Protein AF-0000000081954371 (afdb_homodimer)

Structure (mmCIF, N/CA/C/O backbone):
data_AF-0000000081954371-model_v1
#
loop_
_entity.id
_entity.type
_entity.pdbx_description
1 polymer 'C-type lectin domain-containing protein'
#
loop_
_atom_site.group_PDB
_atom_site.id
_atom_site.type_symbol
_atom_site.label_atom_id
_atom_site.label_alt_id
_atom_site.label_comp_id
_atom_site.label_asym_id
_atom_site.label_entity_id
_atom_site.label_seq_id
_atom_site.pdbx_PDB_ins_code
_atom_site.Cartn_x
_atom_site.Cartn_y
_atom_site.Cartn_z
_atom_site.occupancy
_atom_site.B_iso_or_equiv
_atom_site.auth_seq_id
_atom_site.auth_comp_id
_atom_site.auth_asym_id
_atom_site.auth_atom_id
_atom_site.pdbx_PDB_model_num
ATOM 1 N N . CYS A 1 1 ? 25.734 -52.031 -11.414 1 28.84 1 CYS A N 1
ATOM 2 C CA . CYS A 1 1 ? 25.094 -51.344 -10.297 1 28.84 1 CYS A CA 1
ATOM 3 C C . CYS A 1 1 ? 24.562 -49.969 -10.727 1 28.84 1 CYS A C 1
ATOM 5 O O . CYS A 1 1 ? 25.344 -49.094 -11.055 1 28.84 1 CYS A O 1
ATOM 7 N N . GLY A 1 2 ? 23.703 -49.781 -11.641 1 33.34 2 GLY A N 1
ATOM 8 C CA . GLY A 1 2 ? 23.344 -48.688 -12.492 1 33.34 2 GLY A CA 1
ATOM 9 C C . GLY A 1 2 ? 22.812 -47.469 -11.719 1 33.34 2 GLY A C 1
ATOM 10 O O . GLY A 1 2 ? 21.906 -47.625 -10.898 1 33.34 2 GLY A O 1
ATOM 11 N N . ILE A 1 3 ? 23.547 -46.562 -11.172 1 34.16 3 ILE A N 1
ATOM 12 C CA . ILE A 1 3 ? 23.203 -45.438 -10.312 1 34.16 3 ILE A CA 1
ATOM 13 C C . ILE A 1 3 ? 22.016 -44.688 -10.914 1 34.16 3 ILE A C 1
ATOM 15 O O . ILE A 1 3 ? 22.141 -44.125 -12 1 34.16 3 ILE A O 1
ATOM 19 N N . TYR A 1 4 ? 20.781 -45.188 -10.992 1 31.64 4 TYR A N 1
ATOM 20 C CA . TYR A 1 4 ? 19.547 -44.531 -11.43 1 31.64 4 TYR A CA 1
ATOM 21 C C . TYR A 1 4 ? 19.375 -43.156 -10.742 1 31.64 4 TYR A C 1
ATOM 23 O O . TYR A 1 4 ? 19.344 -43.094 -9.508 1 31.64 4 TYR A O 1
ATOM 31 N N . LEU A 1 5 ? 20.094 -42.156 -11.031 1 36.47 5 LEU A N 1
ATOM 32 C CA . LEU A 1 5 ? 19.922 -40.781 -10.586 1 36.47 5 LEU A CA 1
ATOM 33 C C . LEU A 1 5 ? 18.438 -40.406 -10.523 1 36.47 5 LEU A C 1
ATOM 35 O O . LEU A 1 5 ? 17.781 -40.281 -11.555 1 36.47 5 LEU A O 1
ATOM 39 N N . ILE A 1 6 ? 17.516 -41.031 -9.789 1 36.41 6 ILE A N 1
ATOM 40 C CA . ILE A 1 6 ? 16.125 -40.719 -9.531 1 36.41 6 ILE A CA 1
ATOM 41 C C . ILE A 1 6 ? 15.969 -39.188 -9.398 1 36.41 6 ILE A C 1
ATOM 43 O O . ILE A 1 6 ? 16.484 -38.594 -8.461 1 36.41 6 ILE A O 1
ATOM 47 N N . VAL A 1 7 ? 16.125 -38.406 -10.367 1 38.84 7 VAL A N 1
ATOM 48 C CA . VAL A 1 7 ? 15.703 -37 -10.516 1 38.84 7 VAL A CA 1
ATOM 49 C C . VAL A 1 7 ? 14.312 -36.812 -9.906 1 38.84 7 VAL A C 1
ATOM 51 O O . VAL A 1 7 ? 13.352 -37.469 -10.32 1 38.84 7 VAL A O 1
ATOM 54 N N . SER A 1 8 ? 14 -37.031 -8.656 1 38.59 8 SER A N 1
ATOM 55 C CA . SER A 1 8 ? 12.719 -36.875 -7.977 1 38.59 8 SER A CA 1
ATOM 56 C C . SER A 1 8 ? 11.859 -35.812 -8.648 1 38.59 8 SER A C 1
ATOM 58 O O . SER A 1 8 ? 12.25 -34.656 -8.734 1 38.59 8 SER A O 1
ATOM 60 N N . PHE A 1 9 ? 11.242 -35.844 -9.781 1 40.91 9 PHE A N 1
ATOM 61 C CA . PHE A 1 9 ? 10.312 -35.219 -10.711 1 40.91 9 PHE A CA 1
ATOM 62 C C . PHE A 1 9 ? 9.344 -34.281 -9.984 1 40.91 9 PHE A C 1
ATOM 64 O O . PHE A 1 9 ? 8.625 -33.5 -10.609 1 40.91 9 PHE A O 1
ATOM 71 N N . ASP A 1 10 ? 8.773 -34.656 -8.867 1 41.38 10 ASP A N 1
ATOM 72 C CA . ASP A 1 10 ? 7.492 -34.219 -8.305 1 41.38 10 ASP A CA 1
ATOM 73 C C . ASP A 1 10 ? 7.441 -32.719 -8.125 1 41.38 10 ASP A C 1
ATOM 75 O O . ASP A 1 10 ? 6.477 -32.062 -8.539 1 41.38 10 ASP A O 1
ATOM 79 N N . VAL A 1 11 ? 7.965 -32.156 -6.965 1 45.34 11 VAL A N 1
ATOM 80 C CA . VAL A 1 11 ? 7.652 -30.766 -6.656 1 45.34 11 VAL A CA 1
ATOM 81 C C . VAL A 1 11 ? 8.406 -29.828 -7.609 1 45.34 11 VAL A C 1
ATOM 83 O O . VAL A 1 11 ? 9.633 -29.766 -7.57 1 45.34 11 VAL A O 1
ATOM 86 N N . LEU A 1 12 ? 8.172 -29.859 -8.867 1 50.19 12 LEU A N 1
ATOM 87 C CA . LEU A 1 12 ? 8.766 -28.859 -9.742 1 50.19 12 LEU A CA 1
ATOM 88 C C . LEU A 1 12 ? 8.898 -27.516 -9.008 1 50.19 12 LEU A C 1
ATOM 90 O O . LEU A 1 12 ? 8.031 -27.156 -8.219 1 50.19 12 LEU A O 1
ATOM 94 N N . PRO A 1 13 ? 10.164 -27.188 -8.93 1 60.53 13 PRO A N 1
ATOM 95 C CA . PRO A 1 13 ? 10.328 -25.906 -8.234 1 60.53 13 PRO A CA 1
ATOM 96 C C . PRO A 1 13 ? 9.312 -24.859 -8.68 1 60.53 13 PRO A C 1
ATOM 98 O O . PRO A 1 13 ? 8.953 -24.797 -9.859 1 60.53 13 PRO A O 1
ATOM 101 N N . LYS A 1 14 ? 8.367 -24.531 -7.801 1 68.88 14 LYS A N 1
ATOM 102 C CA . LYS A 1 14 ? 7.441 -23.453 -8.117 1 68.88 14 LYS A CA 1
ATOM 103 C C . LYS A 1 14 ? 8.172 -22.25 -8.711 1 68.88 14 LYS A C 1
ATOM 105 O O . LYS A 1 14 ? 9.117 -21.734 -8.109 1 68.88 14 LYS A O 1
ATOM 110 N N . VAL A 1 15 ? 7.93 -22.203 -10.07 1 85.69 15 VAL A N 1
ATOM 111 C CA . VAL A 1 15 ? 8.57 -21.109 -10.812 1 85.69 15 VAL A CA 1
ATOM 112 C C . VAL A 1 15 ? 7.625 -19.906 -10.891 1 85.69 15 VAL A C 1
ATOM 114 O O . VAL A 1 15 ? 6.453 -20.062 -11.25 1 85.69 15 VAL A O 1
ATOM 117 N N . TYR A 1 16 ? 8.094 -18.828 -10.367 1 92.56 16 TYR A N 1
ATOM 118 C CA . TYR A 1 16 ? 7.371 -17.562 -10.461 1 92.56 16 TYR A CA 1
ATOM 119 C C . TYR A 1 16 ? 7.766 -16.797 -11.719 1 92.56 16 TYR A C 1
ATOM 121 O O . TYR A 1 16 ? 8.938 -16.781 -12.102 1 92.56 16 TYR A O 1
ATOM 129 N N . ASN A 1 17 ? 6.742 -16.25 -12.359 1 92.81 17 ASN A N 1
ATOM 130 C CA . ASN A 1 17 ? 6.941 -15.383 -13.516 1 92.81 17 ASN A CA 1
ATOM 131 C C . ASN A 1 17 ? 6.23 -14.039 -13.336 1 92.81 17 ASN A C 1
ATOM 133 O O . ASN A 1 17 ? 5.082 -13.992 -12.898 1 92.81 17 ASN A O 1
ATOM 137 N N . LEU A 1 18 ? 6.996 -13 -13.609 1 91 18 LEU A N 1
ATOM 138 C CA . LEU A 1 18 ? 6.414 -11.664 -13.586 1 91 18 LEU A CA 1
ATOM 139 C C . LEU A 1 18 ? 6.02 -11.211 -14.984 1 91 18 LEU A C 1
ATOM 141 O O . LEU A 1 18 ? 6.805 -11.352 -15.93 1 91 18 LEU A O 1
ATOM 145 N N . THR A 1 19 ? 4.855 -10.734 -15.102 1 92.25 19 THR A N 1
ATOM 146 C CA . THR A 1 19 ? 4.406 -10.258 -16.406 1 92.25 19 THR A CA 1
ATOM 147 C C . THR A 1 19 ? 5.117 -8.961 -16.781 1 92.25 19 THR A C 1
ATOM 149 O O . THR A 1 19 ? 5.715 -8.305 -15.922 1 92.25 19 THR A O 1
ATOM 152 N N . SER A 1 20 ? 5.023 -8.648 -18.109 1 87.25 20 SER A N 1
ATOM 153 C CA . SER A 1 20 ? 5.625 -7.406 -18.578 1 87.25 20 SER A CA 1
ATOM 154 C C . SER A 1 20 ? 4.574 -6.32 -18.781 1 87.25 20 SER A C 1
ATOM 156 O O . SER A 1 20 ? 4.906 -5.176 -19.094 1 87.25 20 SER A O 1
ATOM 158 N N . VAL A 1 21 ? 3.324 -6.742 -18.656 1 82.81 21 VAL A N 1
ATOM 159 C CA . VAL A 1 21 ? 2.225 -5.809 -18.859 1 82.81 21 VAL A CA 1
ATOM 160 C C . VAL A 1 21 ? 1.382 -5.707 -17.594 1 82.81 21 VAL A C 1
ATOM 162 O O . VAL A 1 21 ? 1.106 -6.719 -16.938 1 82.81 21 VAL A O 1
ATOM 165 N N . GLU A 1 22 ? 1.01 -4.512 -17.312 1 78.75 22 GLU A N 1
ATOM 166 C CA . GLU A 1 22 ? 0.113 -4.289 -16.188 1 78.75 22 GLU A CA 1
ATOM 167 C C .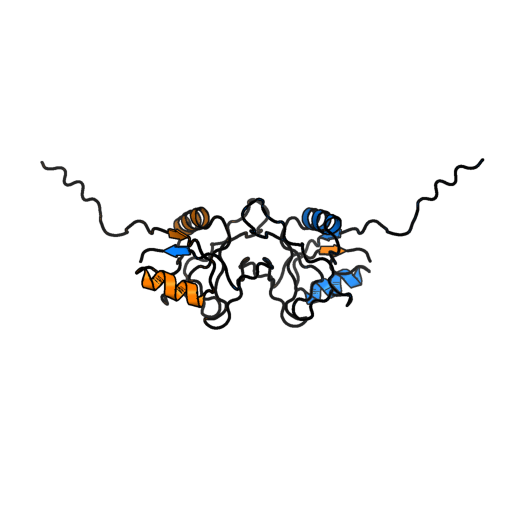 GLU A 1 22 ? -1.321 -4.676 -16.531 1 78.75 22 GLU A C 1
ATOM 169 O O . GLU A 1 22 ? -1.764 -4.484 -17.672 1 78.75 22 GLU A O 1
ATOM 174 N N . MET A 1 23 ? -2.041 -5.211 -15.57 1 81.25 23 MET A N 1
ATOM 175 C CA . MET A 1 23 ? -3.42 -5.637 -15.789 1 81.25 23 MET A CA 1
ATOM 176 C C . MET A 1 23 ? -4.199 -5.641 -14.477 1 81.25 23 MET A C 1
ATOM 178 O O . MET A 1 23 ? -3.619 -5.469 -13.406 1 81.25 23 MET A O 1
ATOM 182 N N . SER A 1 24 ? -5.547 -5.699 -14.633 1 78.44 24 SER A N 1
ATOM 183 C CA . SER A 1 24 ? -6.375 -5.895 -13.453 1 78.44 24 SER A CA 1
ATOM 184 C C . SER A 1 24 ? -6.18 -7.285 -12.859 1 78.44 24 SER A C 1
ATOM 186 O O . SER A 1 24 ? -5.637 -8.172 -13.516 1 78.44 24 SER A O 1
ATOM 188 N N . TRP A 1 25 ? -6.621 -7.434 -11.656 1 85.06 25 TRP A N 1
ATOM 189 C CA . TRP A 1 25 ? -6.5 -8.75 -11.031 1 85.06 25 TRP A CA 1
ATOM 190 C C . TRP A 1 25 ? -7.254 -9.805 -11.836 1 85.06 25 TRP A C 1
ATOM 192 O O . TRP A 1 25 ? -6.766 -10.914 -12.023 1 85.06 25 TRP A O 1
ATOM 202 N N . ASP A 1 26 ? -8.477 -9.469 -12.359 1 84.94 26 ASP A N 1
ATOM 203 C CA . ASP A 1 26 ? -9.266 -10.406 -13.148 1 84.94 26 ASP A CA 1
ATOM 204 C C . ASP A 1 26 ? -8.547 -10.781 -14.445 1 84.94 26 ASP A C 1
ATOM 206 O O . ASP A 1 26 ? -8.508 -11.953 -14.828 1 84.94 26 ASP A O 1
ATOM 210 N N . ASP A 1 27 ? -8 -9.789 -15.055 1 87.88 27 ASP A N 1
ATOM 211 C CA . ASP A 1 27 ? -7.238 -10.055 -16.266 1 87.88 27 ASP A CA 1
ATOM 212 C C . ASP A 1 27 ? -5.984 -10.867 -15.969 1 87.88 27 ASP A C 1
ATOM 214 O O . ASP A 1 27 ? -5.57 -11.695 -16.781 1 87.88 27 ASP A O 1
ATOM 218 N N . ALA A 1 28 ? -5.367 -10.547 -14.859 1 90.81 28 ALA A N 1
ATOM 219 C CA . ALA A 1 28 ? -4.188 -11.289 -14.414 1 90.81 28 ALA A CA 1
ATOM 220 C C . ALA A 1 28 ? -4.5 -12.766 -14.234 1 90.81 28 ALA A C 1
ATOM 222 O O . ALA A 1 28 ? -3.738 -13.625 -14.68 1 90.81 28 ALA A O 1
ATOM 223 N N . LEU A 1 29 ? -5.625 -13.047 -13.57 1 92.94 29 LEU A N 1
ATOM 224 C CA . LEU A 1 29 ? -6.07 -14.422 -13.383 1 92.94 29 LEU A CA 1
ATOM 225 C C . LEU A 1 29 ? -6.219 -15.133 -14.727 1 92.94 29 LEU A C 1
ATOM 227 O O . LEU A 1 29 ? -5.703 -16.234 -14.914 1 92.94 29 LEU A O 1
ATOM 231 N N . THR A 1 30 ? -6.934 -14.523 -15.617 1 94.31 30 THR A N 1
ATOM 232 C CA . THR A 1 30 ? -7.16 -15.086 -16.938 1 94.31 30 THR A CA 1
ATOM 233 C C . THR A 1 30 ? -5.836 -15.305 -17.672 1 94.31 30 THR A C 1
ATOM 235 O O . THR A 1 30 ? -5.617 -16.359 -18.266 1 94.31 30 THR A O 1
ATOM 238 N N . TYR A 1 31 ? -4.953 -14.344 -17.625 1 95.12 31 TYR A N 1
ATOM 239 C CA . TYR A 1 31 ? -3.662 -14.422 -18.312 1 95.12 31 TYR A CA 1
ATOM 240 C C . TYR A 1 31 ? -2.852 -15.609 -17.797 1 95.12 31 TYR A C 1
ATOM 242 O O . TYR A 1 31 ? -2.379 -16.422 -18.594 1 95.12 31 TYR A O 1
ATOM 250 N N . CYS A 1 32 ? -2.619 -15.617 -16.438 1 95.94 32 CYS A N 1
ATOM 251 C CA . CYS A 1 32 ? -1.827 -16.719 -15.891 1 95.94 32 CYS A CA 1
ATOM 252 C C . CYS A 1 32 ? -2.424 -18.062 -16.281 1 95.94 32 CYS A C 1
ATOM 254 O O . CYS A 1 32 ? -1.698 -18.984 -16.656 1 95.94 32 CYS A O 1
ATOM 256 N N . ARG A 1 33 ? -3.662 -18.234 -16.25 1 95.31 33 ARG A N 1
ATOM 257 C CA . ARG A 1 33 ? -4.305 -19.516 -16.531 1 95.31 33 ARG A CA 1
ATOM 258 C C . ARG A 1 33 ? -4.219 -19.875 -18.016 1 95.31 33 ARG A C 1
ATOM 260 O O . ARG A 1 33 ? -4.109 -21.047 -18.375 1 95.31 33 ARG A O 1
ATOM 267 N N . THR A 1 34 ? -4.305 -18.906 -18.906 1 95.25 34 THR A N 1
ATOM 268 C CA . THR A 1 34 ? -4.098 -19.156 -20.328 1 95.25 34 THR A CA 1
ATOM 269 C C . THR A 1 34 ? -2.703 -19.719 -20.594 1 95.25 34 THR A C 1
ATOM 271 O O . THR A 1 34 ? -2.488 -20.438 -21.562 1 95.25 34 THR A O 1
ATOM 274 N N . GLN A 1 35 ? -1.746 -19.406 -19.75 1 92.94 35 GLN A N 1
ATOM 275 C CA . GLN A 1 35 ? -0.383 -19.922 -19.828 1 92.94 35 GLN A CA 1
ATOM 276 C C . GLN A 1 35 ? -0.235 -21.219 -19.047 1 92.94 35 GLN A C 1
ATOM 278 O O . GLN A 1 35 ? 0.882 -21.672 -18.781 1 92.94 35 GLN A O 1
ATOM 283 N N . HIS A 1 36 ? -1.396 -21.797 -18.547 1 92.62 36 HIS A N 1
ATOM 284 C CA . HIS A 1 36 ? -1.426 -23.031 -17.766 1 92.62 36 HIS A CA 1
ATOM 285 C C . HIS A 1 36 ? -0.718 -22.844 -16.422 1 92.62 36 HIS A C 1
ATOM 287 O O . HIS A 1 36 ? -0.027 -23.75 -15.953 1 92.62 36 HIS A O 1
ATOM 293 N N . LYS A 1 37 ? -0.762 -21.719 -15.953 1 94.38 37 LYS A N 1
ATOM 294 C CA . LYS A 1 37 ? -0.302 -21.344 -14.625 1 94.38 37 LYS A CA 1
ATOM 295 C C . LYS A 1 37 ? -1.441 -20.75 -13.797 1 94.38 37 LYS A C 1
ATOM 297 O O . LYS A 1 37 ? -2.611 -20.875 -14.164 1 94.38 37 LYS A O 1
ATOM 302 N N . ASP A 1 38 ? -1.187 -20.297 -12.516 1 95.31 38 ASP A N 1
ATOM 303 C CA . ASP A 1 38 ? -2.109 -19.531 -11.688 1 95.31 38 ASP A CA 1
ATOM 304 C C . ASP A 1 38 ? -1.422 -18.297 -11.102 1 95.31 38 ASP A C 1
ATOM 306 O O . ASP A 1 38 ? -0.197 -18.172 -11.164 1 95.31 38 ASP A O 1
ATOM 310 N N . LEU A 1 39 ? -2.271 -17.406 -10.648 1 94.31 39 LEU A N 1
ATOM 311 C CA . LEU A 1 39 ? -1.668 -16.375 -9.82 1 94.31 39 LEU A CA 1
ATOM 312 C C . LEU A 1 39 ? -0.858 -16.984 -8.688 1 94.31 39 LEU A C 1
ATOM 314 O O . LEU A 1 39 ? -1.209 -18.047 -8.172 1 94.31 39 LEU A O 1
ATOM 318 N N . 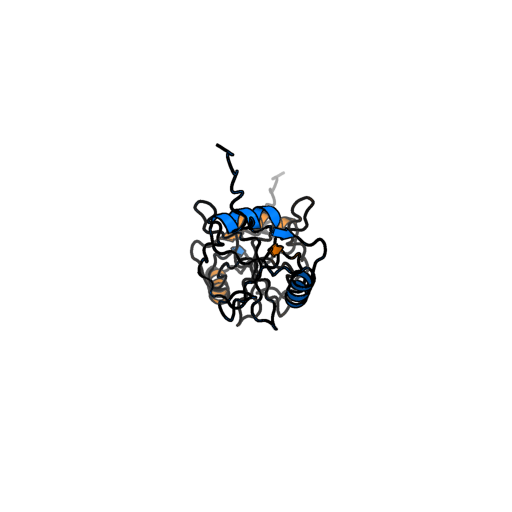ALA A 1 40 ? 0.163 -16.281 -8.305 1 91.75 40 ALA A N 1
ATOM 319 C CA . ALA A 1 40 ? 1.081 -16.797 -7.297 1 91.75 40 ALA A CA 1
ATOM 320 C C . ALA A 1 40 ? 0.357 -17.062 -5.977 1 91.75 40 ALA A C 1
ATOM 322 O O . ALA A 1 40 ? -0.357 -16.188 -5.473 1 91.75 40 ALA A O 1
ATOM 323 N N . LEU A 1 41 ? 0.449 -18.266 -5.504 1 91.31 41 LEU A N 1
ATOM 324 C CA . LEU A 1 41 ? 0.051 -18.688 -4.164 1 91.31 41 LEU A CA 1
ATOM 325 C C . LEU A 1 41 ? 1.268 -18.844 -3.258 1 91.31 41 LEU A C 1
ATOM 327 O O . LEU A 1 41 ? 2.182 -19.609 -3.562 1 91.31 41 LEU A O 1
ATOM 331 N N . ILE A 1 42 ? 1.362 -18.094 -2.213 1 86.62 42 ILE A N 1
ATOM 332 C CA . ILE A 1 42 ? 2.533 -18.062 -1.343 1 86.62 42 ILE A CA 1
ATOM 333 C C . ILE A 1 42 ? 2.219 -18.797 -0.042 1 86.62 42 ILE A C 1
ATOM 335 O O . ILE A 1 42 ? 1.513 -18.281 0.821 1 86.62 42 ILE A O 1
ATOM 339 N N . GLU A 1 43 ? 2.795 -20.016 0.096 1 87.19 43 GLU A N 1
ATOM 340 C CA . GLU A 1 43 ? 2.352 -20.891 1.175 1 87.19 43 GLU A CA 1
ATOM 341 C C . GLU A 1 43 ? 3.48 -21.156 2.166 1 87.19 43 GLU A C 1
ATOM 343 O O . GLU A 1 43 ? 3.354 -22.016 3.041 1 87.19 43 GLU A O 1
ATOM 348 N N . SER A 1 44 ? 4.57 -20.516 1.971 1 82.88 44 SER A N 1
ATOM 349 C CA . SER A 1 44 ? 5.688 -20.672 2.893 1 82.88 44 SER A CA 1
ATOM 350 C C . SER A 1 44 ? 6.605 -19.453 2.865 1 82.88 44 SER A C 1
ATOM 352 O O . SER A 1 44 ? 6.504 -18.625 1.966 1 82.88 44 SER A O 1
ATOM 354 N N . ALA A 1 45 ? 7.531 -19.422 3.887 1 81.94 45 ALA A N 1
ATOM 355 C CA . ALA A 1 45 ? 8.516 -18.344 3.939 1 81.94 45 ALA A CA 1
ATOM 356 C C . ALA A 1 45 ? 9.469 -18.406 2.748 1 81.94 45 ALA A C 1
ATOM 358 O O . ALA A 1 45 ? 9.875 -17.375 2.213 1 81.94 45 ALA A O 1
ATOM 359 N N . GLU A 1 46 ? 9.789 -19.594 2.422 1 83.06 46 GLU A N 1
ATOM 360 C CA . GLU A 1 46 ? 10.664 -19.781 1.271 1 83.06 46 GLU A CA 1
ATOM 361 C C . GLU A 1 46 ? 10.008 -19.266 -0.01 1 83.06 46 GLU A C 1
ATOM 363 O O . GLU A 1 46 ? 10.656 -18.594 -0.814 1 83.06 46 GLU A O 1
ATOM 368 N N . GLU A 1 47 ? 8.773 -19.609 -0.167 1 85.5 47 GLU A N 1
ATOM 369 C CA . GLU A 1 47 ? 8.039 -19.141 -1.331 1 85.5 47 GLU A CA 1
ATOM 370 C C . GLU A 1 47 ? 7.895 -17.609 -1.306 1 85.5 47 GLU A C 1
ATOM 372 O O . GLU A 1 47 ? 7.98 -16.953 -2.348 1 85.5 47 GLU A O 1
ATOM 377 N N . ASN A 1 48 ? 7.652 -17.094 -0.19 1 83.19 48 ASN A N 1
ATOM 378 C CA . ASN A 1 48 ? 7.547 -15.641 -0.035 1 83.19 48 ASN A CA 1
ATOM 379 C C . ASN A 1 48 ? 8.82 -14.938 -0.5 1 83.19 48 ASN A C 1
ATOM 381 O O . ASN A 1 48 ? 8.75 -13.93 -1.211 1 83.19 48 ASN A O 1
ATOM 385 N N . ALA A 1 49 ? 9.93 -15.461 -0.015 1 79.06 49 ALA A N 1
ATOM 386 C CA . ALA A 1 49 ? 11.211 -14.875 -0.403 1 79.06 49 ALA A CA 1
ATOM 387 C C . ALA A 1 49 ? 11.422 -14.969 -1.911 1 79.06 49 ALA A C 1
ATOM 389 O O . ALA A 1 49 ? 11.805 -13.984 -2.555 1 79.06 49 ALA A O 1
ATOM 390 N N . ALA A 1 50 ? 11.172 -16.094 -2.471 1 83.31 50 ALA A N 1
ATOM 391 C CA . ALA A 1 50 ? 11.352 -16.297 -3.904 1 83.31 50 ALA A CA 1
ATOM 392 C C . ALA A 1 50 ? 10.422 -15.398 -4.711 1 83.31 50 ALA A C 1
ATOM 394 O O . ALA A 1 50 ? 10.852 -14.773 -5.684 1 83.31 50 ALA A O 1
ATOM 395 N N . ALA A 1 51 ? 9.188 -15.391 -4.34 1 86 51 ALA A N 1
ATOM 396 C CA . ALA A 1 51 ? 8.195 -14.57 -5.027 1 86 51 ALA A CA 1
ATOM 397 C C . ALA A 1 51 ? 8.5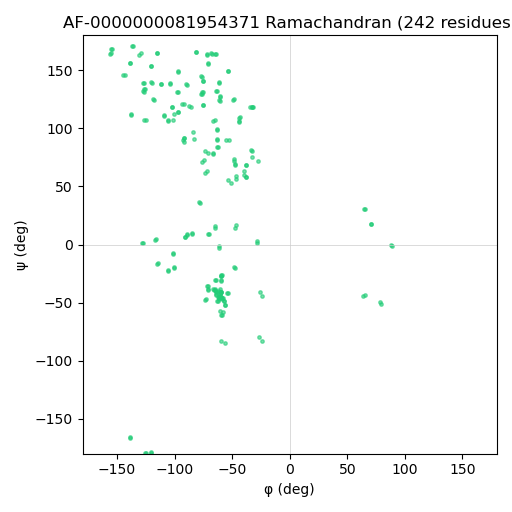62 -13.094 -4.957 1 86 51 ALA A C 1
ATOM 399 O O . ALA A 1 51 ? 8.43 -12.367 -5.945 1 86 51 ALA A O 1
ATOM 400 N N . SER A 1 52 ? 8.93 -12.695 -3.814 1 79.06 52 SER A N 1
ATOM 401 C CA . SER A 1 52 ? 9.305 -11.297 -3.625 1 79.06 52 SER A CA 1
ATOM 402 C C . SER A 1 52 ? 10.484 -10.914 -4.508 1 79.06 52 SER A C 1
ATOM 404 O O . SER A 1 52 ? 10.539 -9.797 -5.031 1 79.06 52 SER A O 1
ATOM 406 N N . ASP A 1 53 ? 11.422 -11.773 -4.57 1 77.75 53 ASP A N 1
ATOM 407 C CA . ASP A 1 53 ? 12.594 -11.523 -5.398 1 77.75 53 ASP A CA 1
ATOM 408 C C . ASP A 1 53 ? 12.203 -11.336 -6.863 1 77.75 53 ASP A C 1
ATOM 410 O O . ASP A 1 53 ? 12.766 -10.484 -7.559 1 77.75 53 ASP A O 1
ATOM 414 N N . VAL A 1 54 ? 11.312 -12.117 -7.316 1 81.62 54 VAL A N 1
ATOM 415 C CA . VAL A 1 54 ? 10.875 -12.047 -8.711 1 81.62 54 VAL A CA 1
ATOM 416 C C . VAL A 1 54 ? 10.016 -10.805 -8.914 1 81.62 54 VAL A C 1
ATOM 418 O O . VAL A 1 54 ? 10.141 -10.109 -9.93 1 81.62 54 VAL A O 1
ATOM 421 N N . ALA A 1 55 ? 9.07 -10.57 -8.047 1 80.31 55 ALA A N 1
ATOM 422 C CA . ALA A 1 55 ? 8.148 -9.445 -8.172 1 80.31 55 ALA A CA 1
ATOM 423 C C . ALA A 1 55 ? 8.898 -8.117 -8.148 1 80.31 55 ALA A C 1
ATOM 425 O O . ALA A 1 55 ? 8.594 -7.215 -8.93 1 80.31 55 ALA A O 1
ATOM 426 N N . GLY A 1 56 ? 9.922 -8.125 -7.273 1 66.88 56 GLY A N 1
ATOM 427 C CA . GLY A 1 56 ? 10.688 -6.895 -7.137 1 66.88 56 GLY A CA 1
ATOM 428 C C . GLY A 1 56 ? 9.867 -5.738 -6.59 1 66.88 56 GLY A C 1
ATOM 429 O O . GLY A 1 56 ? 10.375 -4.914 -5.828 1 66.88 56 GLY A O 1
ATOM 430 N N . ASN A 1 57 ? 8.703 -5.648 -7.152 1 65.19 57 ASN A N 1
ATOM 431 C CA . ASN A 1 57 ? 7.758 -4.621 -6.73 1 65.19 57 ASN A CA 1
ATOM 432 C C . ASN A 1 57 ? 6.336 -5.168 -6.645 1 65.19 57 ASN A C 1
ATOM 434 O O . ASN A 1 57 ? 6.129 -6.383 -6.703 1 65.19 57 ASN A O 1
ATOM 438 N N . TYR A 1 58 ? 5.398 -4.242 -6.559 1 68.56 58 TYR A N 1
ATOM 439 C CA . TYR A 1 58 ? 4.012 -4.652 -6.398 1 68.56 58 TYR A CA 1
ATOM 440 C C . TYR A 1 58 ? 3.553 -5.504 -7.578 1 68.56 58 TYR A C 1
ATOM 442 O O . TYR A 1 58 ? 3.76 -5.133 -8.734 1 68.56 58 TYR A O 1
ATOM 450 N N . ALA A 1 59 ? 3.055 -6.59 -7.207 1 78.31 59 ALA A N 1
ATOM 451 C CA . ALA A 1 59 ? 2.473 -7.48 -8.203 1 78.31 59 ALA A CA 1
ATOM 452 C C . ALA A 1 59 ? 1.234 -8.188 -7.664 1 78.31 59 ALA A C 1
ATOM 454 O O . ALA A 1 59 ? 1.146 -8.461 -6.465 1 78.31 59 ALA A O 1
ATOM 455 N N . TRP A 1 60 ? 0.399 -8.352 -8.602 1 83.12 60 TRP A N 1
ATOM 456 C CA . TRP A 1 60 ? -0.751 -9.164 -8.219 1 83.12 60 TRP 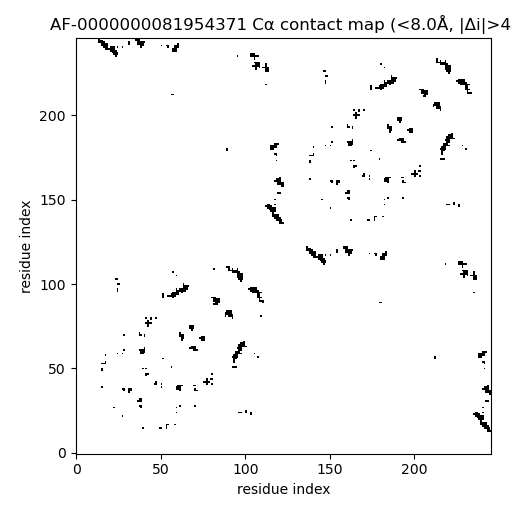A CA 1
ATOM 457 C C . TRP A 1 60 ? -0.316 -10.562 -7.816 1 83.12 60 TRP A C 1
ATOM 459 O O . TRP A 1 60 ? 0.538 -11.172 -8.469 1 83.12 60 TRP A O 1
ATOM 469 N N . ILE A 1 61 ? -0.987 -11.078 -6.711 1 87.88 61 ILE A N 1
ATOM 470 C CA . ILE A 1 61 ? -0.928 -12.5 -6.371 1 87.88 61 ILE A CA 1
ATOM 471 C C . ILE A 1 61 ? -2.342 -13.062 -6.262 1 87.88 61 ILE A C 1
ATOM 473 O O . ILE A 1 61 ? -3.322 -12.344 -6.461 1 87.88 61 ILE A O 1
ATOM 477 N N . GLY A 1 62 ? -2.43 -14.312 -5.949 1 89.19 62 GLY A N 1
ATOM 478 C CA . GLY A 1 62 ? -3.699 -15.016 -6.066 1 89.19 62 GLY A CA 1
ATOM 479 C C . GLY A 1 62 ? -4.582 -14.859 -4.844 1 89.19 62 GLY A C 1
ATOM 480 O O . GLY A 1 62 ? -5.633 -15.492 -4.742 1 89.19 62 GLY A O 1
ATOM 481 N N . LEU A 1 63 ? -4.195 -14.008 -3.982 1 84.81 63 LEU A N 1
ATOM 482 C CA . LEU A 1 63 ? -4.949 -13.859 -2.742 1 84.81 63 LEU A CA 1
ATOM 483 C C . LEU A 1 63 ? -6.238 -13.086 -2.98 1 84.81 63 LEU A C 1
ATOM 485 O O . LEU A 1 63 ? -6.234 -12.055 -3.66 1 84.81 63 LEU A O 1
ATOM 489 N N . ILE A 1 64 ? -7.312 -13.719 -2.48 1 80.88 64 ILE A N 1
ATOM 490 C CA . ILE A 1 64 ? -8.594 -13.023 -2.396 1 80.88 64 ILE A CA 1
ATOM 491 C C . ILE A 1 64 ? -8.922 -12.719 -0.936 1 80.88 64 ILE A C 1
ATOM 493 O O . ILE A 1 64 ? -9.266 -13.625 -0.169 1 80.88 64 ILE A O 1
ATOM 497 N N . ARG A 1 65 ? -8.898 -11.508 -0.579 1 76.75 65 ARG A N 1
ATOM 498 C CA . ARG A 1 65 ? -8.953 -11.086 0.818 1 76.75 65 ARG A CA 1
ATOM 499 C C . ARG A 1 65 ? -10.336 -11.32 1.406 1 76.75 65 ARG A C 1
ATOM 501 O O . ARG A 1 65 ? -10.461 -11.758 2.553 1 76.75 65 ARG A O 1
ATOM 508 N N . SER A 1 66 ? -11.312 -11.078 0.604 1 74.06 66 SER A N 1
ATOM 509 C CA . SER A 1 66 ? -12.672 -11.172 1.126 1 74.06 66 SER A CA 1
ATOM 510 C C . SER A 1 66 ? -13.016 -12.602 1.536 1 74.06 66 SER A C 1
ATOM 512 O O . SER A 1 66 ? -13.789 -12.82 2.467 1 74.06 66 SER A O 1
ATOM 514 N N . THR A 1 67 ? -12.438 -13.555 0.873 1 80.44 67 THR A N 1
ATOM 515 C CA . THR A 1 67 ? -12.734 -14.953 1.164 1 80.44 67 THR A CA 1
ATOM 516 C C . THR A 1 67 ? -11.641 -15.562 2.033 1 80.44 67 THR A C 1
ATOM 518 O O . THR A 1 67 ? -11.844 -16.609 2.65 1 80.44 67 THR A O 1
ATOM 521 N N . GLY A 1 68 ? -10.5 -14.945 2.039 1 82.06 68 GLY A N 1
ATOM 522 C CA . GLY A 1 68 ? -9.344 -15.508 2.727 1 82.06 68 GLY A CA 1
ATOM 523 C C . GLY A 1 68 ? -8.773 -16.734 2.035 1 82.06 68 GLY A C 1
ATOM 524 O O . GLY A 1 68 ? -8.125 -17.562 2.67 1 82.06 68 GLY A O 1
ATOM 525 N N . LYS A 1 69 ? -9.164 -16.859 0.754 1 89 69 LYS A N 1
ATOM 526 C CA . LYS A 1 69 ? -8.703 -18.016 -0.019 1 89 69 LYS A CA 1
ATOM 527 C C . LYS A 1 69 ? -7.801 -17.578 -1.17 1 89 69 LYS A C 1
ATOM 529 O O . LYS A 1 69 ? -7.762 -16.406 -1.522 1 89 69 LYS A O 1
ATOM 534 N N . TRP A 1 70 ? -7.121 -18.609 -1.671 1 91.19 70 TRP A N 1
ATOM 535 C CA . TRP A 1 70 ? -6.352 -18.391 -2.891 1 91.19 70 TRP A CA 1
ATOM 536 C C . TRP A 1 70 ? -7.25 -18.469 -4.121 1 91.19 70 TRP A C 1
ATOM 538 O O . TRP A 1 70 ? -8.375 -18.969 -4.047 1 91.19 70 TRP A O 1
ATOM 548 N N . SER A 1 71 ? -6.66 -17.969 -5.223 1 91.12 71 SER A N 1
ATOM 549 C CA . SER A 1 71 ? -7.391 -17.953 -6.484 1 91.12 71 SER A CA 1
ATOM 550 C C . SER A 1 71 ? -7.805 -19.359 -6.902 1 91.12 71 SER A C 1
ATOM 552 O O . SER A 1 71 ? -8.75 -19.531 -7.672 1 91.12 71 SER A O 1
ATOM 554 N N . ASP A 1 72 ? -7.035 -20.375 -6.438 1 92.12 72 ASP A N 1
ATOM 555 C CA . ASP A 1 72 ? -7.402 -21.75 -6.762 1 92.12 72 ASP A CA 1
ATOM 556 C C . ASP A 1 72 ? -8.312 -22.344 -5.688 1 92.12 72 ASP A C 1
ATOM 558 O O . ASP A 1 72 ? -8.516 -23.562 -5.645 1 92.12 72 ASP A O 1
ATOM 562 N N . ASN A 1 73 ? -8.734 -21.641 -4.785 1 92.5 73 ASN A N 1
ATOM 563 C CA . ASN A 1 73 ? -9.742 -21.984 -3.789 1 92.5 73 ASN A CA 1
ATOM 564 C C . ASN A 1 73 ? -9.125 -22.656 -2.566 1 92.5 73 ASN A C 1
ATOM 566 O O . ASN A 1 73 ? -9.82 -22.953 -1.597 1 92.5 73 ASN A O 1
ATOM 570 N N . ARG A 1 74 ? -7.867 -22.844 -2.557 1 92.38 74 ARG A N 1
ATOM 571 C CA . ARG A 1 74 ? -7.227 -23.391 -1.364 1 92.38 74 ARG A CA 1
ATOM 572 C C . ARG A 1 74 ? -7.215 -22.375 -0.231 1 92.38 74 ARG A C 1
ATOM 574 O O . ARG A 1 74 ? -7.266 -21.172 -0.475 1 92.38 74 ARG A O 1
ATOM 581 N N . ALA A 1 75 ? -7.137 -22.922 0.945 1 91 75 ALA A N 1
ATOM 582 C CA . ALA A 1 75 ? -7.055 -22.078 2.131 1 91 75 ALA A CA 1
ATOM 583 C C . ALA A 1 75 ? -5.66 -21.469 2.279 1 91 75 ALA A C 1
ATOM 585 O O . ALA A 1 75 ? -4.66 -22.125 1.968 1 91 75 ALA A O 1
ATOM 586 N N . VAL A 1 76 ? -5.668 -20.25 2.691 1 86.56 76 VAL A N 1
ATOM 587 C CA . VAL A 1 76 ? -4.402 -19.594 3.008 1 86.56 76 VAL A CA 1
ATOM 588 C C . VAL A 1 76 ? -3.877 -20.109 4.344 1 86.56 76 VAL A C 1
ATOM 590 O O . VAL A 1 76 ? -4.562 -20.031 5.367 1 86.56 76 VAL A O 1
ATOM 593 N N . THR A 1 77 ? -2.75 -20.672 4.34 1 83.69 77 THR A N 1
ATOM 594 C CA . THR A 1 77 ? -2.199 -21.266 5.551 1 83.69 77 THR A CA 1
ATOM 595 C C . THR A 1 77 ? -0.948 -20.531 6.004 1 83.69 77 THR A C 1
ATOM 597 O O . THR A 1 77 ? -0.429 -20.766 7.094 1 83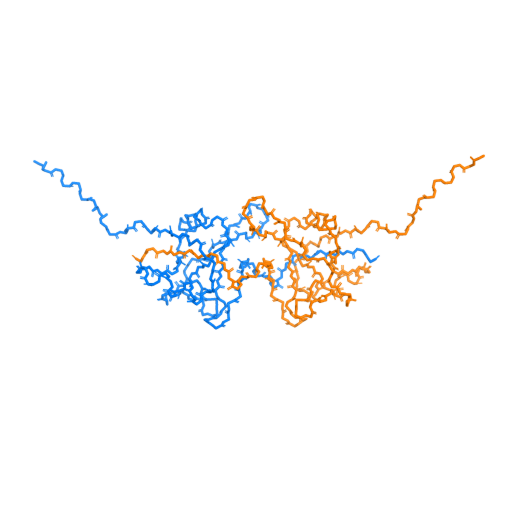.69 77 THR A O 1
ATOM 600 N N . PHE A 1 78 ? -0.438 -19.797 5.184 1 81.31 78 PHE A N 1
ATOM 601 C CA . PHE A 1 78 ? 0.72 -18.969 5.469 1 81.31 78 PHE A CA 1
ATOM 602 C C . PHE A 1 78 ? 0.378 -17.484 5.289 1 81.31 78 PHE A C 1
ATOM 604 O O . PHE A 1 78 ? -0.123 -17.094 4.234 1 81.31 78 PHE A O 1
ATOM 611 N N . THR A 1 79 ? 0.579 -16.594 6.25 1 69.81 79 THR A N 1
ATOM 612 C CA . THR A 1 79 ? 0.15 -15.203 6.16 1 69.81 79 THR A CA 1
ATOM 613 C C . THR A 1 79 ? 1.307 -14.266 6.473 1 69.81 79 THR A C 1
ATOM 615 O O . THR A 1 79 ? 1.126 -13.047 6.52 1 69.81 79 THR A O 1
ATOM 618 N N . ALA A 1 80 ? 2.42 -14.969 6.727 1 61.81 80 ALA A N 1
ATOM 619 C CA . ALA A 1 80 ? 3.553 -14.125 7.082 1 61.81 80 ALA A CA 1
ATOM 620 C C . ALA A 1 80 ? 4.164 -13.477 5.84 1 61.81 80 ALA A C 1
ATOM 622 O O . ALA A 1 80 ? 5.352 -13.664 5.562 1 61.81 80 ALA A O 1
ATOM 623 N N . TRP A 1 81 ? 3.301 -13.133 4.883 1 58.16 81 TRP A N 1
ATOM 624 C CA . TRP A 1 81 ? 3.818 -12.469 3.691 1 58.16 81 TRP A CA 1
ATOM 625 C C . TRP A 1 81 ? 4.484 -11.141 4.055 1 58.16 81 TRP A C 1
ATOM 627 O O . TRP A 1 81 ? 5.129 -10.516 3.211 1 58.16 81 TRP A O 1
ATOM 637 N N . TYR A 1 82 ? 4.387 -10.836 5.406 1 46.84 82 TYR A N 1
ATOM 638 C CA . TYR A 1 82 ? 4.859 -9.555 5.922 1 46.84 82 TYR A CA 1
ATOM 639 C C . TYR A 1 82 ? 6.359 -9.602 6.199 1 46.84 82 TYR A C 1
ATOM 641 O O . TYR A 1 82 ? 6.895 -10.648 6.578 1 46.84 82 TYR A O 1
ATOM 649 N N . HIS A 1 83 ? 7.09 -9.102 5.215 1 41.88 83 HIS A N 1
ATOM 650 C CA . HIS A 1 83 ? 8.453 -8.977 5.711 1 41.88 83 HIS A CA 1
ATOM 651 C C . HIS A 1 83 ? 8.539 -7.934 6.82 1 41.88 83 HIS A C 1
ATOM 653 O O . HIS A 1 83 ? 8 -6.832 6.691 1 41.88 83 HIS A O 1
ATOM 659 N N . GLU A 1 84 ? 8.688 -8.586 8.023 1 39.69 84 GLU A N 1
ATOM 660 C CA . GLU A 1 84 ? 8.984 -7.727 9.164 1 39.69 84 GLU A CA 1
ATOM 661 C C . GLU A 1 84 ? 10.219 -6.871 8.906 1 39.69 84 GLU A C 1
ATOM 663 O O . GLU A 1 84 ? 11.234 -7.371 8.422 1 39.69 84 GLU A O 1
ATOM 668 N N . LEU A 1 85 ? 10.039 -5.742 8.375 1 33.34 85 LEU A N 1
ATOM 669 C CA . LEU A 1 85 ? 11.281 -4.988 8.484 1 33.34 85 LEU A CA 1
ATOM 670 C C . LEU A 1 85 ? 11.812 -5.027 9.922 1 33.34 85 LEU A C 1
ATOM 672 O O . LEU A 1 85 ? 11.031 -5.141 10.867 1 33.34 85 LEU A O 1
ATOM 676 N N . SER A 1 86 ? 12.852 -5.414 9.961 1 33.84 86 SER A N 1
ATOM 677 C CA . SER A 1 86 ? 13.578 -5.406 11.227 1 33.84 86 SER A CA 1
ATOM 678 C C . SER A 1 86 ? 13.18 -4.211 12.086 1 33.84 86 SER A C 1
ATOM 680 O O . SER A 1 86 ? 13.359 -3.061 11.68 1 33.84 86 SER A O 1
ATOM 682 N N . GLY A 1 87 ? 12.562 -4.41 13.375 1 38.12 87 GLY A N 1
ATOM 683 C CA . GLY A 1 87 ? 12.18 -3.488 14.43 1 38.12 87 GLY A CA 1
ATOM 684 C C . GLY A 1 87 ? 10.883 -2.75 14.133 1 38.12 87 GLY A C 1
ATOM 685 O O . GLY A 1 87 ? 10.32 -2.096 15.016 1 38.12 87 GLY A O 1
ATOM 686 N N . ARG A 1 88 ? 10.703 -2.131 12.922 1 34.97 88 ARG A N 1
ATOM 687 C CA . ARG A 1 88 ? 9.422 -1.504 12.602 1 34.97 88 ARG A CA 1
ATOM 688 C C . ARG A 1 88 ? 8.594 -2.391 11.68 1 34.97 88 ARG A C 1
ATOM 690 O O . ARG A 1 88 ? 9.148 -3.084 10.82 1 34.97 88 ARG A O 1
ATOM 697 N N . LYS A 1 89 ? 7.578 -3.043 11.969 1 38.59 89 LYS A N 1
ATOM 698 C CA . LYS A 1 89 ? 6.664 -3.945 11.273 1 38.59 89 LYS A CA 1
ATOM 699 C C . LYS A 1 89 ? 6.25 -3.375 9.922 1 38.59 89 LYS A C 1
ATOM 701 O O . LYS A 1 89 ? 5.121 -2.906 9.758 1 38.59 89 LYS A O 1
ATOM 706 N N . THR A 1 90 ? 6.988 -2.414 9.453 1 39.94 90 THR A N 1
ATOM 707 C CA . THR A 1 90 ? 6.516 -1.9 8.172 1 39.94 90 THR A CA 1
ATOM 708 C C . THR A 1 90 ? 6.578 -2.984 7.098 1 39.94 90 THR A C 1
ATOM 710 O O . THR A 1 90 ? 7.562 -3.719 7.004 1 39.94 90 THR A O 1
ATOM 713 N N . TYR A 1 91 ? 5.516 -3.688 7.004 1 39.38 91 TYR A N 1
ATOM 714 C CA . TYR A 1 91 ? 5.297 -4.816 6.109 1 39.38 91 TYR A CA 1
ATOM 715 C C . TYR A 1 91 ? 5.277 -4.363 4.652 1 39.38 91 TYR A C 1
ATOM 717 O O . TYR A 1 91 ? 4.527 -3.449 4.293 1 39.38 91 TYR A O 1
ATOM 725 N N . HIS A 1 92 ? 6.621 -4.152 4.148 1 46.97 92 HIS A N 1
ATOM 726 C CA . HIS A 1 92 ? 6.547 -3.889 2.717 1 46.97 92 HIS A CA 1
ATOM 727 C C . HIS A 1 92 ? 6.297 -5.172 1.932 1 46.97 92 HIS A C 1
ATOM 729 O O . HIS A 1 92 ? 7.09 -6.113 2 1 46.97 92 HIS A O 1
ATOM 735 N N . GLU A 1 93 ? 5.18 -5.777 1.968 1 52.22 93 GLU A N 1
ATOM 736 C CA . GLU A 1 93 ? 5.07 -6.871 1.009 1 52.22 93 GLU A CA 1
ATOM 737 C C . GLU A 1 93 ? 4.562 -6.379 -0.341 1 52.22 93 GLU A C 1
ATOM 739 O O . GLU A 1 93 ? 3.57 -5.648 -0.406 1 52.22 93 GLU A O 1
ATOM 744 N N . PRO A 1 94 ? 5.449 -6.594 -1.435 1 58.06 94 PRO A N 1
ATOM 745 C CA . PRO A 1 94 ? 5.145 -6.102 -2.781 1 58.06 94 PRO A CA 1
ATOM 746 C C . PRO A 1 94 ? 3.918 -6.777 -3.391 1 58.06 94 PRO A C 1
ATOM 748 O O . PRO A 1 94 ? 3.73 -6.742 -4.609 1 58.06 94 PRO A O 1
ATOM 751 N N . PHE A 1 95 ? 3.152 -7.445 -2.449 1 71.75 95 PHE A N 1
ATOM 752 C CA . PHE A 1 95 ? 2.074 -8.188 -3.094 1 71.75 95 PHE A CA 1
ATOM 753 C C . PHE A 1 95 ? 0.742 -7.469 -2.918 1 71.75 95 PHE A C 1
ATOM 755 O O . PHE A 1 95 ? 0.461 -6.926 -1.849 1 71.75 95 PHE A O 1
ATOM 762 N N . CYS A 1 96 ? 0.13 -7.539 -4.012 1 75.44 96 CYS A N 1
ATOM 763 C CA . CYS A 1 96 ? -1.229 -7.016 -4.035 1 75.44 96 CYS A CA 1
ATOM 764 C C . CYS A 1 96 ? -2.246 -8.133 -4.215 1 75.44 96 CYS A C 1
ATOM 766 O O . CYS A 1 96 ? -2.008 -9.078 -4.969 1 75.44 96 CYS A O 1
ATOM 768 N N . ALA A 1 97 ? -3.336 -7.984 -3.424 1 77.81 97 ALA A N 1
ATOM 769 C CA . ALA A 1 97 ? -4.395 -8.992 -3.463 1 77.81 97 ALA A CA 1
ATOM 770 C C . ALA A 1 97 ? -5.727 -8.367 -3.879 1 77.81 97 ALA A C 1
ATOM 772 O O . ALA A 1 97 ? -5.922 -7.156 -3.742 1 77.81 97 ALA A O 1
ATOM 773 N N . ALA A 1 98 ? -6.582 -9.156 -4.445 1 74.44 98 ALA A N 1
ATOM 774 C CA . ALA A 1 98 ? -7.938 -8.695 -4.742 1 74.44 98 ALA A CA 1
ATOM 775 C C . ALA A 1 98 ? -8.781 -8.648 -3.475 1 74.44 98 ALA A C 1
ATOM 777 O O . ALA A 1 98 ? -8.68 -9.516 -2.611 1 74.44 98 ALA A O 1
ATOM 778 N N . GLU A 1 99 ? -9.492 -7.508 -3.246 1 70.31 99 GLU A N 1
ATOM 779 C CA . GLU A 1 99 ? -10.484 -7.504 -2.174 1 70.31 99 GLU A CA 1
ATOM 780 C C . GLU A 1 99 ? -11.555 -8.562 -2.41 1 70.31 99 GLU A C 1
ATOM 782 O O . GLU A 1 99 ? -11.836 -9.375 -1.526 1 70.31 99 GLU A O 1
ATOM 787 N N . ASN A 1 100 ? -12.211 -8.406 -3.477 1 61.59 100 ASN A N 1
ATOM 788 C CA . ASN A 1 100 ? -13.133 -9.398 -4.016 1 61.59 100 ASN A CA 1
ATOM 789 C C . ASN A 1 100 ? -13.008 -9.516 -5.535 1 61.59 100 ASN A C 1
ATOM 791 O O . ASN A 1 100 ? -12.289 -8.734 -6.164 1 61.59 100 ASN A O 1
ATOM 795 N N . VAL A 1 101 ? -13.383 -10.602 -6.047 1 54.72 101 VAL A N 1
ATOM 796 C CA . VAL A 1 101 ? -13.266 -10.891 -7.473 1 54.72 101 VAL A CA 1
ATOM 797 C C . VAL A 1 101 ? -13.812 -9.719 -8.281 1 54.72 101 VAL A C 1
ATOM 799 O O . VAL A 1 101 ? -13.438 -9.531 -9.445 1 54.72 101 VAL A O 1
ATOM 802 N N . ASN A 1 102 ? -14.602 -8.891 -7.656 1 47.78 102 ASN A N 1
ATOM 803 C CA . ASN A 1 102 ? -15.227 -7.781 -8.375 1 47.78 102 ASN A CA 1
ATOM 804 C C . ASN A 1 102 ? -14.57 -6.449 -8.016 1 47.78 102 ASN A C 1
ATOM 806 O O . ASN A 1 102 ? -14.75 -5.457 -8.727 1 47.78 102 ASN A O 1
ATOM 810 N N . ASN A 1 103 ? -13.969 -6.469 -6.926 1 46.56 103 ASN A N 1
ATOM 811 C CA . ASN A 1 103 ? -13.344 -5.258 -6.414 1 46.56 103 ASN A CA 1
ATOM 812 C C . ASN A 1 103 ? -11.875 -5.492 -6.062 1 46.56 103 ASN A C 1
ATOM 814 O O . ASN A 1 103 ? -11.547 -6.445 -5.359 1 46.56 103 ASN A O 1
ATOM 818 N N . VAL A 1 104 ? -11.023 -4.941 -6.902 1 44.81 104 VAL A N 1
ATOM 819 C CA . VAL A 1 104 ? -9.578 -5.113 -6.75 1 44.81 104 VAL A CA 1
ATOM 820 C C . VAL A 1 104 ? -9.008 -3.979 -5.906 1 44.81 104 VAL A C 1
ATOM 822 O O . VAL A 1 104 ? -9.359 -2.812 -6.102 1 44.81 104 VAL A O 1
ATOM 825 N N . LEU A 1 105 ? -8.883 -4.027 -4.688 1 46 105 LEU A N 1
ATOM 826 C CA . LEU A 1 105 ? -8.133 -3.049 -3.904 1 46 105 LEU A CA 1
ATOM 827 C C . LEU A 1 105 ? -6.688 -3.494 -3.709 1 46 105 LEU A C 1
ATOM 829 O O . LEU A 1 105 ? -6.43 -4.656 -3.391 1 46 105 LEU A O 1
ATOM 833 N N . CYS A 1 106 ? -5.867 -3.059 -4.703 1 45.16 106 CYS A N 1
ATOM 834 C CA . CYS A 1 106 ? -4.461 -3.369 -4.488 1 45.16 106 CYS A CA 1
ATOM 835 C C . CYS A 1 106 ? -4.035 -3.023 -3.068 1 45.16 106 CYS A C 1
ATOM 837 O O . CYS A 1 106 ? -4.152 -1.873 -2.643 1 45.16 106 CYS A O 1
ATOM 839 N N . ASN A 1 107 ? -4.707 -3.643 -2.178 1 44.56 107 ASN A N 1
ATOM 840 C CA . ASN A 1 107 ? -4.16 -3.408 -0.845 1 44.56 107 ASN A CA 1
ATOM 841 C C . ASN A 1 107 ? -2.672 -3.729 -0.783 1 44.56 107 ASN A C 1
ATOM 843 O O . ASN A 1 107 ? -2.277 -4.891 -0.903 1 44.56 107 ASN A O 1
ATOM 847 N N . SER A 1 108 ? -1.96 -3.072 -1.693 1 43.72 108 SER A N 1
ATOM 848 C CA . SER A 1 108 ? -0.562 -3.449 -1.514 1 43.72 108 SER A CA 1
ATOM 849 C C . SER A 1 108 ? -0.285 -3.877 -0.076 1 43.72 108 SER A C 1
ATOM 851 O O . SER A 1 108 ? 0.418 -4.863 0.159 1 43.72 108 SER A O 1
ATOM 853 N N . HIS A 1 109 ? -0.125 -2.752 0.754 1 42.62 109 HIS A N 1
ATOM 854 C CA . HIS A 1 109 ? 0.344 -3.064 2.1 1 42.62 109 HIS A CA 1
ATOM 855 C C . HIS A 1 109 ? -0.763 -3.703 2.934 1 42.62 109 HIS A C 1
ATOM 857 O O . HIS A 1 109 ? -1.839 -3.121 3.094 1 42.62 109 HIS A O 1
ATOM 863 N N . TRP A 1 110 ? -0.865 -5.113 2.613 1 42.31 110 TRP A N 1
ATOM 864 C CA . TRP A 1 110 ? -1.673 -5.82 3.602 1 42.31 110 TRP A CA 1
ATOM 865 C C . TRP A 1 110 ? -1.591 -5.141 4.961 1 42.31 110 TRP A C 1
ATOM 867 O O . TRP A 1 110 ? -1.878 -5.758 5.992 1 42.31 110 TRP A O 1
ATOM 877 N N . THR A 1 111 ? -0.852 -4.082 4.914 1 41.91 111 THR A N 1
ATOM 878 C CA . THR A 1 111 ? -0.852 -3.492 6.246 1 41.91 111 THR A CA 1
ATOM 879 C C . THR A 1 111 ? -2.256 -3.047 6.641 1 41.91 111 THR A C 1
ATOM 881 O O . THR A 1 111 ? -2.979 -2.461 5.832 1 41.91 111 THR A O 1
ATOM 884 N N . ASP A 1 112 ? -2.793 -3.93 7.387 1 44.09 112 ASP A N 1
ATOM 885 C CA . ASP A 1 112 ? -3.994 -3.436 8.055 1 44.09 112 ASP A CA 1
ATOM 886 C C . ASP A 1 112 ? -3.867 -1.948 8.375 1 44.09 112 ASP A C 1
ATOM 888 O O . ASP A 1 112 ? -3.15 -1.569 9.305 1 44.09 112 ASP A O 1
ATOM 892 N N . CYS A 1 113 ? -4.113 -1.211 7.402 1 48.25 113 CYS A N 1
ATOM 893 C CA . CYS A 1 113 ? -4 0.227 7.617 1 48.25 113 CYS A CA 1
ATOM 894 C C . CYS A 1 113 ? -5.121 0.734 8.516 1 48.25 113 CYS A C 1
ATOM 896 O O . CYS A 1 113 ? -5.359 1.94 8.594 1 48.25 113 CYS A O 1
ATOM 898 N N . SER A 1 114 ? -5.836 -0.289 9.062 1 55.84 114 SER A N 1
ATOM 899 C CA . SER A 1 114 ? -6.926 0.248 9.875 1 55.84 114 SER A CA 1
ATOM 900 C C . SER A 1 114 ? -6.395 1.123 11.008 1 55.84 114 SER A C 1
ATOM 902 O O . SER A 1 114 ? -7.086 2.027 11.477 1 55.84 114 SER A O 1
ATOM 904 N N . LYS A 1 115 ? -5.211 0.72 11.422 1 63.41 115 LYS A N 1
ATOM 905 C CA . LYS A 1 115 ? -4.562 1.535 12.445 1 63.41 115 LYS A CA 1
ATOM 906 C C . LYS A 1 115 ? -3.074 1.701 12.156 1 63.41 115 LYS A C 1
ATOM 908 O O . LYS A 1 115 ? -2.34 0.714 12.07 1 63.41 115 LYS A O 1
ATOM 913 N N . ILE A 1 116 ? -2.633 2.822 11.828 1 73.38 116 ILE A N 1
ATOM 914 C CA . ILE A 1 116 ? -1.229 3.135 11.578 1 73.38 116 ILE A CA 1
ATOM 915 C C . ILE A 1 116 ? -0.875 4.465 12.242 1 73.38 116 ILE A C 1
ATOM 917 O O . ILE A 1 116 ? -1.736 5.125 12.828 1 73.38 116 ILE A O 1
ATOM 921 N N . LEU A 1 117 ? 0.479 4.734 12.234 1 80.56 117 LEU A N 1
ATOM 922 C CA . LEU A 1 117 ? 0.908 6.02 12.773 1 80.56 117 LEU A CA 1
ATOM 923 C C . LEU A 1 117 ? 0.373 7.168 11.922 1 80.56 117 LEU A C 1
ATOM 925 O O . LEU A 1 117 ? -0.13 6.945 10.82 1 80.56 117 LEU A O 1
ATOM 929 N N . THR A 1 118 ? 0.445 8.312 12.523 1 87.88 118 THR A N 1
ATOM 930 C CA . THR A 1 118 ? -0.166 9.484 11.898 1 87.88 118 THR A CA 1
ATOM 931 C C . THR A 1 118 ? 0.847 10.617 11.766 1 87.88 118 THR A C 1
ATOM 933 O O . THR A 1 118 ? 1.617 10.883 12.695 1 87.88 118 THR A O 1
ATOM 936 N N . LEU A 1 119 ? 0.855 11.188 10.594 1 91.31 119 LEU A N 1
ATOM 937 C CA . LEU A 1 119 ? 1.645 12.391 10.383 1 91.31 119 LEU A CA 1
ATOM 938 C C . LEU A 1 119 ? 0.777 13.641 10.523 1 91.31 119 LEU A C 1
ATOM 940 O O . LEU A 1 119 ? -0.162 13.836 9.75 1 91.31 119 LEU A O 1
ATOM 944 N N . CYS A 1 120 ? 1.095 14.398 11.555 1 94.94 120 CYS A N 1
ATOM 945 C CA . CYS A 1 120 ? 0.447 15.695 11.75 1 94.94 120 CYS A CA 1
ATOM 946 C C . CYS A 1 120 ? 1.311 16.828 11.203 1 94.94 120 CYS A C 1
ATOM 948 O O . CYS A 1 120 ? 2.531 16.688 11.102 1 94.94 120 CYS A O 1
ATOM 950 N N . LYS A 1 121 ? 0.663 17.891 10.719 1 93.44 121 LYS A N 1
ATOM 951 C CA . LYS A 1 121 ? 1.36 19.094 10.273 1 93.44 121 LYS A CA 1
ATOM 952 C C . LYS A 1 121 ? 0.805 20.344 10.953 1 93.44 121 LYS A C 1
ATOM 954 O O . LYS A 1 121 ? -0.409 20.469 11.125 1 93.44 121 LYS A O 1
ATOM 959 N N . SER A 1 122 ? 1.772 21.25 11.344 1 88.38 122 SER A N 1
ATOM 960 C CA . SER A 1 122 ? 1.364 22.516 11.922 1 88.38 122 SER A CA 1
ATOM 961 C C . SER A 1 122 ? 0.572 23.359 10.914 1 88.38 122 SER A C 1
ATOM 963 O O . SER A 1 122 ? 0.872 23.344 9.719 1 88.38 122 SER A O 1
ATOM 965 N N . VAL A 1 123 ? -0.465 23.859 11.289 1 71.12 123 VAL A N 1
ATOM 966 C CA . VAL A 1 123 ? -1.334 24.688 10.469 1 71.12 123 VAL A CA 1
ATOM 967 C C . VAL A 1 123 ? -0.678 26.047 10.227 1 71.12 123 VAL A C 1
ATOM 969 O O . VAL A 1 123 ? 0.008 26.578 11.102 1 71.12 123 VAL A O 1
ATOM 972 N N . CYS B 1 1 ? 22.422 52.062 12.781 1 29.91 1 CYS B N 1
ATOM 973 C CA . CYS B 1 1 ? 21.922 51.344 11.617 1 29.91 1 CYS B CA 1
ATOM 974 C C . CYS B 1 1 ? 21.453 49.969 11.992 1 29.91 1 CYS B C 1
ATOM 976 O O . CYS B 1 1 ? 22.281 49.094 12.336 1 29.91 1 CYS B O 1
ATOM 978 N N . GLY B 1 2 ? 20.562 49.719 12.867 1 33.72 2 GLY B N 1
ATOM 979 C CA . GLY B 1 2 ? 20.188 48.562 13.672 1 33.72 2 GLY B CA 1
ATOM 980 C C . GLY B 1 2 ? 19.734 47.375 12.844 1 33.72 2 GLY B C 1
ATOM 981 O O . GLY B 1 2 ? 18.859 47.5 11.984 1 33.72 2 GLY B O 1
ATOM 982 N N . ILE B 1 3 ? 20.562 46.5 12.312 1 33.97 3 ILE B N 1
ATOM 983 C CA . ILE B 1 3 ? 20.281 45.375 11.43 1 33.97 3 ILE B CA 1
ATOM 984 C C . ILE B 1 3 ? 19.109 44.562 11.977 1 33.97 3 ILE B C 1
ATOM 986 O O . ILE B 1 3 ? 19.188 44 13.07 1 33.97 3 ILE B O 1
ATOM 990 N N . TYR B 1 4 ? 17.844 45.031 11.992 1 31.25 4 TYR B N 1
ATOM 991 C CA . TYR B 1 4 ? 16.609 44.312 12.352 1 31.25 4 TYR B CA 1
ATOM 992 C C . TYR B 1 4 ? 16.531 42.969 11.633 1 31.25 4 TYR B C 1
ATOM 994 O O . TYR B 1 4 ? 16.578 42.938 10.398 1 31.25 4 TYR B O 1
ATOM 1002 N N . LEU B 1 5 ? 17.25 42 11.969 1 36.47 5 LEU B N 1
ATOM 1003 C CA . LEU B 1 5 ? 17.125 40.625 11.5 1 36.47 5 LEU B CA 1
ATOM 1004 C C . LEU B 1 5 ? 15.664 40.25 11.344 1 36.47 5 LEU B C 1
ATOM 1006 O O . LEU B 1 5 ? 14.945 40.094 12.344 1 36.47 5 LEU B O 1
ATOM 1010 N N . ILE B 1 6 ? 14.781 40.875 10.57 1 36.31 6 ILE B N 1
ATOM 1011 C CA . ILE B 1 6 ? 13.406 40.531 10.234 1 36.31 6 ILE B CA 1
ATOM 1012 C C . ILE B 1 6 ? 13.289 39.031 10.07 1 36.31 6 ILE B C 1
ATOM 1014 O O . ILE B 1 6 ? 13.867 38.438 9.148 1 36.31 6 ILE B O 1
ATOM 1018 N N . VAL B 1 7 ? 13.406 38.219 11.023 1 39.31 7 VAL B N 1
ATOM 1019 C CA . VAL B 1 7 ? 13 36.812 11.125 1 39.31 7 VAL B CA 1
ATOM 1020 C C . VAL B 1 7 ? 11.648 36.625 10.445 1 39.31 7 VAL B C 1
ATOM 1022 O O . VAL B 1 7 ? 10.664 37.25 10.82 1 39.31 7 VAL B O 1
ATOM 1025 N N . SER B 1 8 ? 11.422 36.812 9.18 1 38.47 8 SER B N 1
ATOM 1026 C CA . SER B 1 8 ? 10.164 36.719 8.445 1 38.47 8 SER B CA 1
ATOM 1027 C C . SER B 1 8 ? 9.258 35.656 9.055 1 38.47 8 SER B C 1
ATOM 1029 O O . SER B 1 8 ? 9.641 34.469 9.164 1 38.47 8 SER B O 1
ATOM 1031 N N . PHE B 1 9 ? 8.547 35.688 10.141 1 41.12 9 PHE B N 1
ATOM 1032 C CA . PHE B 1 9 ? 7.551 35.062 11 1 41.12 9 PHE B CA 1
ATOM 1033 C C . PHE B 1 9 ? 6.637 34.156 10.195 1 41.12 9 PHE B C 1
ATOM 1035 O O . PHE B 1 9 ? 5.852 33.375 10.766 1 41.12 9 PHE B O 1
ATOM 1042 N N . ASP B 1 10 ? 6.191 34.469 9.023 1 41.88 10 ASP B N 1
ATOM 1043 C CA . ASP B 1 10 ? 4.992 34 8.336 1 41.88 10 ASP B CA 1
ATOM 1044 C C . ASP B 1 10 ? 5.02 32.5 8.156 1 41.88 10 ASP B C 1
ATOM 1046 O O . ASP B 1 10 ? 4.035 31.812 8.445 1 41.88 10 ASP B O 1
ATOM 1050 N N . VAL B 1 11 ? 5.723 31.969 7.09 1 45.28 11 VAL B N 1
ATOM 1051 C CA . VAL B 1 11 ? 5.531 30.547 6.766 1 45.28 11 VAL B CA 1
ATOM 1052 C C . VAL B 1 11 ? 6.242 29.688 7.801 1 45.28 11 VAL B C 1
ATOM 1054 O O . VAL B 1 11 ? 7.473 29.656 7.863 1 45.28 11 VAL B O 1
ATOM 1057 N N . LEU B 1 12 ? 5.898 29.75 9.031 1 49.88 12 LEU B N 1
ATOM 1058 C CA . LEU B 1 12 ? 6.465 28.781 9.961 1 49.88 12 LEU B CA 1
ATOM 1059 C C . LEU B 1 12 ? 6.734 27.453 9.266 1 49.88 12 LEU B C 1
ATOM 1061 O O . LEU B 1 12 ? 5.969 27.031 8.398 1 49.88 12 LEU B O 1
ATOM 1065 N N . PRO B 1 13 ? 8.016 27.172 9.312 1 60.44 13 PRO B N 1
ATOM 1066 C CA . PRO B 1 13 ? 8.305 25.906 8.648 1 60.44 13 PRO B CA 1
ATOM 1067 C C . PRO B 1 13 ? 7.312 24.812 9.008 1 60.44 13 PRO B C 1
ATOM 1069 O O . PRO B 1 13 ? 6.863 24.719 10.148 1 60.44 13 PRO B O 1
ATOM 1072 N N . LYS B 1 14 ? 6.465 24.438 8.047 1 68.56 14 LYS B N 1
ATOM 1073 C CA . LYS B 1 14 ? 5.57 23.312 8.289 1 68.56 14 LYS B CA 1
ATOM 1074 C C . LYS B 1 14 ? 6.316 22.156 8.953 1 68.56 14 LYS B C 1
ATOM 1076 O O . LYS B 1 14 ? 7.336 21.688 8.438 1 68.56 14 LYS B O 1
ATOM 1081 N N . VAL B 1 15 ? 5.945 22.094 10.273 1 85.75 15 VAL B N 1
ATOM 1082 C CA . VAL B 1 15 ? 6.578 21.047 11.062 1 85.75 15 VAL B CA 1
ATOM 1083 C C . VAL B 1 15 ? 5.699 19.797 11.07 1 85.75 15 VAL B C 1
ATOM 1085 O O . VAL B 1 15 ? 4.496 19.891 11.328 1 85.75 15 VAL B O 1
ATOM 1088 N N . TYR B 1 16 ? 6.262 18.734 10.602 1 92.5 16 TYR B N 1
ATOM 1089 C CA . TYR B 1 16 ? 5.605 17.438 10.641 1 92.5 16 TYR B CA 1
ATOM 1090 C C . TYR B 1 16 ? 5.934 16.688 11.938 1 92.5 16 TYR B C 1
ATOM 1092 O O . TYR B 1 16 ? 7.066 16.734 12.414 1 92.5 16 TYR B O 1
ATOM 1100 N N . ASN B 1 17 ? 4.887 16.078 12.477 1 92.75 17 ASN B N 1
ATOM 1101 C CA . ASN B 1 17 ? 5.031 15.227 13.656 1 92.75 17 ASN B CA 1
ATOM 1102 C C . ASN B 1 17 ? 4.418 13.852 13.422 1 92.75 17 ASN B C 1
ATOM 1104 O O . ASN B 1 17 ? 3.314 13.742 12.883 1 92.75 17 ASN B O 1
ATOM 1108 N N . LEU B 1 18 ? 5.211 12.859 13.773 1 90.75 18 LEU B N 1
ATOM 1109 C CA . LEU B 1 18 ? 4.711 11.492 13.703 1 90.75 18 LEU B CA 1
ATOM 1110 C C . LEU B 1 18 ? 4.227 11.023 15.07 1 90.75 18 LEU B C 1
ATOM 1112 O O . LEU B 1 18 ? 4.918 11.203 16.078 1 90.75 18 LEU B O 1
ATOM 1116 N N . THR B 1 19 ? 3.076 10.477 15.078 1 92 19 THR B N 1
ATOM 1117 C CA . THR B 1 19 ? 2.547 9.977 16.344 1 92 19 THR B CA 1
ATOM 1118 C C . THR B 1 19 ? 3.293 8.719 16.781 1 92 19 THR B C 1
ATOM 1120 O O . THR B 1 19 ? 3.99 8.094 15.977 1 92 19 THR B O 1
ATOM 1123 N N . SER B 1 20 ? 3.104 8.406 18.109 1 86.94 20 SER B N 1
ATOM 1124 C CA . SER B 1 20 ? 3.729 7.199 18.641 1 86.94 20 SER B CA 1
ATOM 1125 C C . SER B 1 20 ? 2.721 6.062 18.766 1 86.94 20 SER B C 1
ATOM 1127 O O . SER B 1 20 ? 3.086 4.934 19.109 1 86.94 20 SER B O 1
ATOM 1129 N N . VAL B 1 21 ? 1.461 6.418 18.516 1 82.38 21 VAL B N 1
ATOM 1130 C CA . VAL B 1 21 ? 0.397 5.43 18.625 1 82.38 21 VAL B CA 1
ATOM 1131 C C . VAL B 1 21 ? -0.328 5.281 17.297 1 82.38 21 VAL B C 1
ATOM 1133 O O . VAL B 1 21 ? -0.592 6.273 16.609 1 82.38 21 VAL B O 1
ATOM 1136 N N . GLU B 1 22 ? -0.617 4.062 17.016 1 78.25 22 GLU B N 1
ATOM 1137 C CA . GLU B 1 22 ? -1.402 3.787 15.812 1 78.25 22 GLU B CA 1
ATOM 1138 C C . GLU B 1 22 ? -2.879 4.102 16.031 1 78.25 22 GLU B C 1
ATOM 1140 O O . GLU B 1 22 ? -3.404 3.895 17.125 1 78.25 22 GLU B O 1
ATOM 1145 N N . MET B 1 23 ? -3.541 4.59 15.008 1 80.94 23 MET B N 1
ATOM 1146 C CA . MET B 1 23 ? -4.953 4.949 15.102 1 80.94 23 MET B CA 1
ATOM 1147 C C . MET B 1 23 ? -5.621 4.914 13.727 1 80.94 23 MET B C 1
ATOM 1149 O O . MET B 1 23 ? -4.941 4.77 12.711 1 80.94 23 MET B O 1
ATOM 1153 N N . SER B 1 24 ? -6.969 4.895 13.781 1 78.19 24 SER B N 1
ATOM 1154 C CA . SER B 1 24 ? -7.703 5.043 12.523 1 78.19 24 SER B CA 1
ATOM 1155 C C . SER B 1 24 ? -7.531 6.445 11.945 1 78.19 24 SER B C 1
ATOM 1157 O O . SER B 1 24 ? -7.09 7.359 12.648 1 78.19 24 SER B O 1
ATOM 1159 N N . TRP B 1 25 ? -7.879 6.566 10.711 1 84.94 25 TRP B N 1
ATOM 1160 C CA . TRP B 1 25 ? -7.773 7.887 10.094 1 84.94 25 TRP B CA 1
ATOM 1161 C C . TRP B 1 25 ? -8.648 8.898 10.828 1 84.94 25 TRP B C 1
ATOM 1163 O O . TRP B 1 25 ? -8.234 10.039 11.047 1 84.94 25 TRP B O 1
ATOM 1173 N N . ASP B 1 26 ? -9.891 8.492 11.242 1 84.75 26 ASP B N 1
ATOM 1174 C CA . ASP B 1 26 ? -10.789 9.391 11.953 1 84.75 26 ASP B CA 1
ATOM 1175 C C . ASP B 1 26 ? -10.203 9.805 13.305 1 84.75 26 ASP B C 1
ATOM 1177 O O . ASP B 1 26 ? -10.266 10.977 13.68 1 84.75 26 ASP B O 1
ATOM 1181 N N . ASP B 1 27 ? -9.664 8.859 13.961 1 87.81 27 ASP B N 1
ATOM 1182 C CA . ASP B 1 27 ? -9.023 9.156 15.234 1 87.81 27 ASP B CA 1
ATOM 1183 C C . ASP B 1 27 ? -7.789 10.039 15.031 1 87.81 27 ASP B C 1
ATOM 1185 O O . ASP B 1 27 ? -7.488 10.891 15.875 1 87.81 27 ASP B O 1
ATOM 1189 N N . ALA B 1 28 ? -7.066 9.75 13.969 1 90.62 28 ALA B N 1
ATOM 1190 C CA . ALA B 1 28 ? -5.895 10.547 13.625 1 90.62 28 ALA B CA 1
ATOM 1191 C C . ALA B 1 28 ? -6.273 12.008 13.414 1 90.62 28 ALA B C 1
ATOM 1193 O O . ALA B 1 28 ? -5.598 12.906 13.922 1 90.62 28 ALA B O 1
ATOM 1194 N N . LEU B 1 29 ? -7.348 12.242 12.648 1 92.81 29 LEU B N 1
ATOM 1195 C C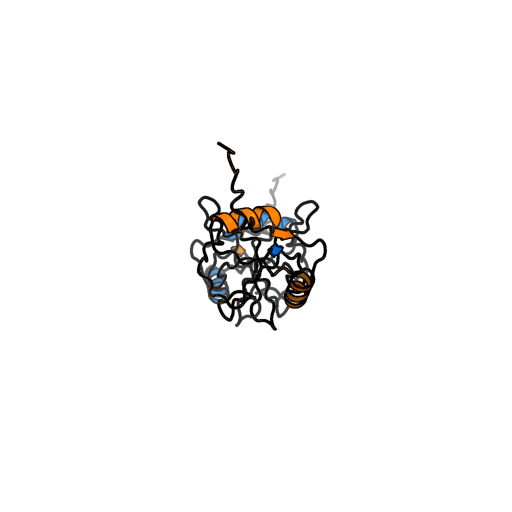A . LEU B 1 29 ? -7.848 13.594 12.422 1 92.81 29 LEU B CA 1
ATOM 1196 C C . LEU B 1 29 ? -8.148 14.289 13.742 1 92.81 29 LEU B C 1
ATOM 1198 O O . LEU B 1 29 ? -7.707 15.414 13.969 1 92.81 29 LEU B O 1
ATOM 1202 N N . THR B 1 30 ? -8.906 13.648 14.57 1 94.25 30 THR B N 1
ATOM 1203 C CA . THR B 1 30 ? -9.273 14.195 15.875 1 94.25 30 THR B CA 1
ATOM 1204 C C . THR B 1 30 ? -8.023 14.484 16.703 1 94.25 30 THR B C 1
ATOM 1206 O O . THR B 1 30 ? -7.914 15.555 17.312 1 94.25 30 THR B O 1
ATOM 1209 N N . TYR B 1 31 ? -7.105 13.57 16.75 1 95 31 TYR B N 1
ATOM 1210 C CA . TYR B 1 31 ? -5.883 13.711 17.531 1 95 31 TYR B CA 1
ATOM 1211 C C . TYR B 1 31 ? -5.098 14.945 17.094 1 95 31 TYR B C 1
ATOM 1213 O O . TYR B 1 31 ? -4.738 15.789 17.922 1 95 31 TYR B O 1
ATOM 1221 N N . CYS B 1 32 ? -4.734 14.961 15.758 1 95.94 32 CYS B N 1
ATOM 1222 C CA . CYS B 1 32 ? -3.959 16.109 15.273 1 95.94 32 CYS B CA 1
ATOM 1223 C C . CYS B 1 32 ? -4.66 17.422 15.602 1 95.94 32 CYS B C 1
ATOM 1225 O O . CYS B 1 32 ? -4.02 18.375 16.031 1 95.94 32 CYS B O 1
ATOM 1227 N N . ARG B 1 33 ? -5.898 17.531 15.469 1 95.31 33 ARG B N 1
ATOM 1228 C CA . ARG B 1 33 ? -6.629 18.781 15.68 1 95.31 33 ARG B CA 1
ATOM 1229 C C . ARG B 1 33 ? -6.691 19.125 17.156 1 95.31 33 ARG B C 1
ATOM 1231 O O . ARG B 1 33 ? -6.676 20.312 17.531 1 95.31 33 ARG B O 1
ATOM 1238 N N . THR B 1 34 ? -6.809 18.156 18.047 1 95.19 34 THR B N 1
ATOM 1239 C CA . THR B 1 34 ? -6.738 18.422 19.484 1 95.19 34 THR B CA 1
ATOM 1240 C C . THR B 1 34 ? -5.398 19.047 19.859 1 95.19 34 THR B C 1
ATOM 1242 O O . THR B 1 34 ? -5.305 19.781 20.844 1 95.19 34 THR B O 1
ATOM 1245 N N . GLN B 1 35 ? -4.367 18.781 19.109 1 92.81 35 GLN B N 1
ATOM 1246 C CA . GLN B 1 35 ? -3.043 19.375 19.297 1 92.81 35 GLN B CA 1
ATOM 1247 C C . GLN B 1 35 ? -2.895 20.672 18.516 1 92.81 35 GLN B C 1
ATOM 1249 O O . GLN B 1 35 ? -1.781 21.172 18.344 1 92.81 35 GLN B O 1
ATOM 1254 N N . HIS B 1 36 ? -4.023 21.188 17.938 1 92.62 36 HIS B N 1
ATOM 1255 C CA . HIS B 1 36 ? -4.047 22.406 17.141 1 92.62 36 HIS B CA 1
ATOM 1256 C C . HIS B 1 36 ? -3.221 22.266 15.867 1 92.62 36 HIS B C 1
ATOM 1258 O O . HIS B 1 36 ? -2.533 23.203 15.461 1 92.62 36 HIS B O 1
ATOM 1264 N N . LYS B 1 37 ? -3.168 21.141 15.406 1 94.31 37 LYS B N 1
ATOM 1265 C CA . LYS B 1 37 ? -2.578 20.781 14.125 1 94.31 37 LYS B CA 1
ATOM 1266 C C . LYS B 1 37 ? -3.609 20.125 13.203 1 94.31 37 LYS B C 1
ATOM 1268 O O . LYS B 1 37 ? -4.809 20.172 13.484 1 94.31 37 LYS B O 1
ATOM 1273 N N . ASP B 1 38 ? -3.223 19.719 11.961 1 95.31 38 ASP B N 1
ATOM 1274 C CA . ASP B 1 38 ? -4.031 18.891 11.07 1 95.31 38 ASP B CA 1
ATOM 1275 C C . ASP B 1 38 ? -3.234 17.703 10.547 1 95.31 38 ASP B C 1
ATOM 1277 O O . ASP B 1 38 ? -2.014 17.641 10.719 1 95.31 38 ASP B O 1
ATOM 1281 N N . LEU B 1 39 ? -3.996 16.766 10.016 1 94.25 39 LEU B N 1
ATOM 1282 C CA . LEU B 1 39 ? -3.273 15.758 9.242 1 94.25 39 LEU B CA 1
ATOM 1283 C C . LEU B 1 39 ? -2.402 16.406 8.172 1 94.25 39 LEU B C 1
ATOM 1285 O O . LEU B 1 39 ? -2.762 17.453 7.629 1 94.25 39 LEU B O 1
ATOM 1289 N N . ALA B 1 40 ? -1.317 15.742 7.883 1 91.62 40 ALA B N 1
ATOM 1290 C CA . ALA B 1 40 ? -0.347 16.312 6.953 1 91.62 40 ALA B CA 1
ATOM 1291 C C . ALA B 1 40 ? -0.972 16.531 5.578 1 91.62 40 ALA B C 1
ATOM 1293 O O . ALA B 1 40 ? -1.591 15.633 5.016 1 91.62 40 ALA B O 1
ATOM 1294 N N . LEU B 1 41 ? -0.904 17.75 5.113 1 91.12 41 LEU B N 1
ATOM 1295 C CA . LEU B 1 41 ? -1.209 18.141 3.74 1 91.12 41 LEU B CA 1
ATOM 1296 C C . LEU B 1 41 ? 0.071 18.359 2.939 1 91.12 41 LEU B C 1
ATOM 1298 O O . LEU B 1 41 ? 0.92 19.172 3.322 1 91.12 41 LEU B O 1
ATOM 1302 N N . ILE B 1 42 ? 0.281 17.609 1.91 1 86.5 42 ILE B N 1
ATOM 1303 C CA . ILE B 1 42 ? 1.52 17.656 1.141 1 86.5 42 ILE B CA 1
ATOM 1304 C C . ILE B 1 42 ? 1.274 18.375 -0.189 1 86.5 42 ILE B C 1
ATOM 1306 O O . ILE B 1 42 ? 0.672 17.812 -1.103 1 86.5 42 ILE B O 1
ATOM 1310 N N . GLU B 1 43 ? 1.796 19.609 -0.299 1 87.12 43 GLU B N 1
ATOM 1311 C CA . GLU B 1 43 ? 1.396 20.453 -1.418 1 87.12 43 GLU B CA 1
ATOM 1312 C C . GLU B 1 43 ? 2.588 20.781 -2.314 1 87.12 43 GLU B C 1
ATOM 1314 O O . GLU B 1 43 ? 2.484 21.625 -3.209 1 87.12 43 GLU B O 1
ATOM 1319 N N . SER B 1 44 ? 3.691 20.219 -2.01 1 82.75 44 SER B N 1
ATOM 1320 C CA . SER B 1 44 ? 4.875 20.438 -2.834 1 82.75 44 SER B CA 1
ATOM 1321 C C . SER B 1 44 ? 5.855 19.266 -2.717 1 82.75 44 SER B C 1
ATOM 1323 O O . SER B 1 44 ? 5.723 18.422 -1.824 1 82.75 44 SER B O 1
ATOM 1325 N N . ALA B 1 45 ? 6.863 19.297 -3.65 1 81.81 45 ALA B N 1
ATOM 1326 C CA . ALA B 1 45 ? 7.91 18.281 -3.611 1 81.81 45 ALA B CA 1
ATOM 1327 C C . ALA B 1 45 ? 8.75 18.391 -2.344 1 81.81 45 ALA B C 1
ATOM 1329 O O . ALA B 1 45 ? 9.164 17.391 -1.767 1 81.81 45 ALA B O 1
ATOM 1330 N N . GLU B 1 46 ? 8.984 19.594 -2.004 1 83 46 GLU B N 1
ATOM 1331 C CA . GLU B 1 46 ? 9.742 19.844 -0.782 1 83 46 GLU B CA 1
ATOM 1332 C C . GLU B 1 46 ? 9.016 19.297 0.441 1 83 46 GLU B C 1
ATOM 1334 O O . GLU B 1 46 ? 9.625 18.656 1.301 1 83 46 GLU B O 1
ATOM 1339 N N . GLU B 1 47 ? 7.75 19.562 0.493 1 85.5 47 GLU B N 1
ATOM 1340 C CA . GLU B 1 47 ? 6.941 19.047 1.591 1 85.5 47 GLU B CA 1
ATOM 1341 C C . GLU B 1 47 ? 6.891 17.516 1.563 1 85.5 47 GLU B C 1
ATOM 1343 O O . GLU B 1 47 ? 6.918 16.875 2.613 1 85.5 47 GLU B O 1
ATOM 1348 N N . ASN B 1 48 ? 6.77 16.984 0.44 1 83.19 48 ASN B N 1
ATOM 1349 C CA . ASN B 1 48 ? 6.762 15.531 0.284 1 83.19 48 ASN B CA 1
ATOM 1350 C C . ASN B 1 48 ? 8.023 14.898 0.861 1 83.19 48 ASN B C 1
ATOM 1352 O O . ASN B 1 48 ? 7.949 13.891 1.569 1 83.19 48 ASN B O 1
ATOM 1356 N N . ALA B 1 49 ? 9.133 15.484 0.462 1 78.94 49 ALA B N 1
ATOM 1357 C CA . ALA B 1 49 ? 10.406 14.969 0.961 1 78.94 49 ALA B CA 1
ATOM 1358 C C . ALA B 1 49 ? 10.484 15.078 2.48 1 78.94 49 ALA B C 1
ATOM 1360 O O . ALA B 1 49 ? 10.867 14.117 3.16 1 78.94 49 ALA B O 1
ATOM 1361 N N . ALA B 1 50 ? 10.141 16.172 3.006 1 83.12 50 ALA B N 1
ATOM 1362 C CA . ALA B 1 50 ? 10.18 16.406 4.449 1 83.12 50 ALA B CA 1
ATOM 1363 C C . ALA B 1 50 ? 9.234 15.445 5.18 1 83.12 50 ALA B C 1
ATOM 1365 O O . ALA B 1 50 ? 9.609 14.852 6.188 1 83.12 50 ALA B O 1
ATOM 1366 N N . ALA B 1 51 ? 8.039 15.359 4.707 1 85.88 51 ALA B N 1
ATOM 1367 C CA . ALA B 1 51 ? 7.035 14.492 5.312 1 85.88 51 ALA B CA 1
ATOM 1368 C C . ALA B 1 51 ? 7.488 13.031 5.285 1 85.88 51 ALA B C 1
ATOM 1370 O O . ALA B 1 51 ? 7.309 12.297 6.262 1 85.88 51 ALA B O 1
ATOM 1371 N N . SER B 1 52 ? 7.977 12.648 4.172 1 79.06 52 SER B N 1
ATOM 1372 C CA . SER B 1 52 ? 8.445 11.273 4.023 1 79.06 52 SER B CA 1
ATOM 1373 C C . SER B 1 52 ? 9.562 10.961 5.004 1 79.06 52 SER B C 1
ATOM 1375 O O . SER B 1 52 ? 9.633 9.852 5.539 1 79.06 52 SER B O 1
ATOM 1377 N N . ASP B 1 53 ? 10.438 11.875 5.137 1 77.62 53 ASP B N 1
ATOM 1378 C CA . ASP B 1 53 ? 11.547 11.688 6.062 1 77.62 53 ASP B CA 1
ATOM 1379 C C . ASP B 1 53 ? 11.047 11.484 7.492 1 77.62 53 ASP B C 1
ATOM 1381 O O . ASP B 1 53 ? 11.594 10.672 8.242 1 77.62 53 ASP B O 1
ATOM 1385 N N . VAL B 1 54 ? 10.094 12.211 7.867 1 81.5 54 VAL B N 1
ATOM 1386 C CA . VAL B 1 54 ? 9.547 12.125 9.219 1 81.5 54 VAL B CA 1
ATOM 1387 C C . VAL B 1 54 ? 8.734 10.836 9.359 1 81.5 54 VAL B C 1
ATOM 1389 O O . VAL B 1 54 ? 8.812 10.156 10.383 1 81.5 54 VAL B O 1
ATOM 1392 N N . ALA B 1 55 ? 7.887 10.555 8.406 1 80.25 55 ALA B N 1
ATOM 1393 C CA . ALA B 1 55 ? 7.02 9.375 8.469 1 80.25 55 ALA B CA 1
ATOM 1394 C C . ALA B 1 55 ? 7.84 8.094 8.523 1 80.25 55 ALA B C 1
ATOM 1396 O O . ALA B 1 55 ? 7.523 7.18 9.289 1 80.25 55 ALA B O 1
ATOM 1397 N N . GLY B 1 56 ? 8.914 8.148 7.711 1 66.69 56 GLY B N 1
ATOM 1398 C CA . GLY B 1 56 ? 9.758 6.965 7.652 1 66.69 56 GLY B CA 1
ATOM 1399 C C . GLY B 1 56 ? 9.055 5.758 7.059 1 66.69 56 GLY B C 1
ATOM 1400 O O . GLY B 1 56 ? 9.672 4.953 6.363 1 66.69 56 GLY B O 1
ATOM 1401 N N . ASN B 1 57 ? 7.848 5.613 7.516 1 65.38 57 ASN B N 1
ATOM 1402 C CA . ASN B 1 57 ? 6.996 4.531 7.031 1 65.38 57 ASN B CA 1
ATOM 1403 C C . ASN B 1 57 ? 5.559 4.996 6.82 1 65.38 57 ASN B C 1
ATOM 1405 O O . ASN B 1 57 ? 5.281 6.195 6.852 1 65.38 57 ASN B O 1
ATOM 1409 N N . TYR B 1 58 ? 4.699 4.02 6.664 1 68.56 58 TYR B N 1
ATOM 1410 C CA . TYR B 1 58 ? 3.307 4.355 6.383 1 68.56 58 TYR B CA 1
ATOM 1411 C C . TYR B 1 58 ? 2.703 5.18 7.516 1 68.56 58 TYR B C 1
ATOM 1413 O O . TYR B 1 58 ? 2.83 4.82 8.688 1 68.56 58 TYR B O 1
ATOM 1421 N N . ALA B 1 59 ? 2.166 6.23 7.086 1 78.25 59 ALA B N 1
ATOM 1422 C CA . ALA B 1 59 ? 1.457 7.09 8.031 1 78.25 59 ALA B CA 1
ATOM 1423 C C . ALA B 1 59 ? 0.232 7.727 7.379 1 78.25 59 ALA B C 1
ATOM 1425 O O . ALA B 1 59 ? 0.23 7.992 6.172 1 78.25 59 ALA B O 1
ATOM 1426 N N . TRP B 1 60 ? -0.68 7.844 8.242 1 83 60 TRP B N 1
ATOM 1427 C CA . TRP B 1 60 ? -1.836 8.594 7.762 1 83 60 TRP B CA 1
ATOM 1428 C C . TRP B 1 60 ? -1.443 10.023 7.387 1 83 60 TRP B C 1
ATOM 1430 O O . TRP B 1 60 ? -0.682 10.672 8.109 1 83 60 TRP B O 1
ATOM 1440 N N . ILE B 1 61 ? -2.035 10.492 6.23 1 87.75 61 ILE B N 1
ATOM 1441 C CA . ILE B 1 61 ? -2.02 11.906 5.887 1 87.75 61 ILE B CA 1
ATOM 1442 C C . ILE B 1 61 ? -3.447 12.398 5.66 1 87.75 61 ILE B C 1
ATOM 1444 O O . ILE B 1 61 ? -4.402 11.633 5.781 1 87.75 61 ILE B O 1
ATOM 1448 N N . GLY B 1 62 ? -3.578 13.656 5.332 1 89.12 62 GLY B N 1
ATOM 1449 C CA . GLY B 1 62 ? -4.887 14.289 5.34 1 89.12 62 GLY B CA 1
ATOM 1450 C C . GLY B 1 62 ? -5.656 14.086 4.051 1 89.12 62 GLY B C 1
ATOM 1451 O O . GLY B 1 62 ? -6.723 14.672 3.857 1 89.12 62 GLY B O 1
ATOM 1452 N N . LEU B 1 63 ? -5.156 13.242 3.229 1 84.5 63 LEU B N 1
ATOM 1453 C CA . LEU B 1 63 ? -5.797 13.055 1.933 1 84.5 63 LEU B CA 1
ATOM 1454 C C . LEU B 1 63 ? -7.059 12.211 2.068 1 84.5 63 LEU B C 1
ATOM 1456 O O . LEU B 1 63 ? -7.059 11.188 2.762 1 84.5 63 LEU B O 1
ATOM 1460 N N . ILE B 1 64 ? -8.117 12.789 1.464 1 80.94 64 ILE B N 1
ATOM 1461 C CA . ILE B 1 64 ? -9.352 12.031 1.278 1 80.94 64 ILE B CA 1
ATOM 1462 C C . ILE B 1 64 ? -9.539 11.703 -0.202 1 80.94 64 ILE B C 1
ATOM 1464 O O . ILE B 1 64 ? -9.867 12.586 -1 1 80.94 64 ILE B O 1
ATOM 1468 N N . ARG B 1 65 ? -9.422 10.477 -0.549 1 76.81 65 ARG B N 1
ATOM 1469 C CA . ARG B 1 65 ? -9.344 10.055 -1.942 1 76.81 65 ARG B CA 1
ATOM 1470 C C . ARG B 1 65 ? -10.688 10.219 -2.645 1 76.81 65 ARG B C 1
ATOM 1472 O O . ARG B 1 65 ? -10.734 10.641 -3.803 1 76.81 65 ARG B O 1
ATOM 1479 N N . SER B 1 66 ? -11.711 9.914 -1.928 1 74.12 66 SER B N 1
ATOM 1480 C CA . SER B 1 66 ? -13.023 9.945 -2.561 1 74.12 66 SER B CA 1
ATOM 1481 C C . SER B 1 66 ? -13.398 11.352 -3.008 1 74.12 66 SER B C 1
ATOM 1483 O O . SER B 1 66 ? -14.109 11.531 -4 1 74.12 66 SER B O 1
ATOM 1485 N N . THR B 1 67 ? -12.922 12.336 -2.305 1 80.19 67 THR B N 1
ATOM 1486 C CA . THR B 1 67 ? -13.266 13.719 -2.627 1 80.19 67 THR B CA 1
ATOM 1487 C C . THR B 1 67 ? -12.133 14.383 -3.406 1 80.19 67 THR B C 1
ATOM 1489 O O . THR B 1 67 ? -12.344 15.414 -4.047 1 80.19 67 THR B O 1
ATOM 1492 N N . GLY B 1 68 ? -10.961 13.82 -3.316 1 81.94 68 GLY B N 1
ATOM 1493 C CA . GLY B 1 68 ? -9.789 14.445 -3.908 1 81.94 68 GLY B CA 1
ATOM 1494 C C . GLY B 1 68 ? -9.344 15.695 -3.182 1 81.94 68 GLY B C 1
ATOM 1495 O O . GLY B 1 68 ? -8.688 16.562 -3.766 1 81.94 68 GLY B O 1
ATOM 1496 N N . LYS B 1 69 ? -9.844 15.805 -1.935 1 88.94 69 LYS B N 1
ATOM 1497 C CA . LYS B 1 69 ? -9.516 16.984 -1.134 1 88.94 69 LYS B CA 1
ATOM 1498 C C . LYS B 1 69 ? -8.695 16.594 0.093 1 88.94 69 LYS B C 1
ATOM 1500 O O . LYS B 1 69 ? -8.617 15.422 0.454 1 88.94 69 LYS B O 1
ATOM 1505 N N . TRP B 1 70 ? -8.125 17.672 0.648 1 91.12 70 TRP B N 1
ATOM 1506 C CA . TRP B 1 70 ? -7.445 17.5 1.929 1 91.12 70 TRP B CA 1
ATOM 1507 C C . TRP B 1 70 ? -8.445 17.516 3.08 1 91.12 70 TRP B C 1
ATOM 1509 O O . TRP B 1 70 ? -9.586 17.953 2.91 1 91.12 70 TRP B O 1
ATOM 1519 N N . SER B 1 71 ? -7.926 17.062 4.223 1 91 71 SER B N 1
ATOM 1520 C CA . SER B 1 71 ? -8.758 17.016 5.422 1 91 71 SER B CA 1
ATOM 1521 C C . SER B 1 71 ? -9.273 18.406 5.793 1 91 71 SER B C 1
ATOM 1523 O O . SER B 1 71 ? -10.289 18.531 6.48 1 91 71 SER B O 1
ATOM 1525 N N . ASP B 1 72 ? -8.523 19.453 5.391 1 92.06 72 ASP B N 1
ATOM 1526 C CA . ASP B 1 72 ? -8.992 20.812 5.668 1 92.06 72 ASP B CA 1
ATOM 1527 C C . ASP B 1 72 ? -9.828 21.344 4.516 1 92.06 72 ASP B C 1
ATOM 1529 O O . ASP B 1 72 ? -10.086 22.547 4.441 1 92.06 72 ASP B O 1
ATOM 1533 N N . ASN B 1 73 ? -10.141 20.625 3.576 1 92.38 73 ASN B N 1
ATOM 1534 C CA . ASN B 1 73 ? -11.086 20.906 2.496 1 92.38 73 ASN B CA 1
ATOM 1535 C C . ASN B 1 73 ? -10.398 21.594 1.325 1 92.38 73 ASN B C 1
ATOM 1537 O O . ASN B 1 73 ? -11.023 21.844 0.294 1 92.38 73 ASN B O 1
ATOM 1541 N N . ARG B 1 74 ? -9.148 21.859 1.422 1 92.31 74 ARG B N 1
ATOM 1542 C CA . ARG B 1 74 ? -8.445 22.438 0.282 1 92.31 74 ARG B CA 1
ATOM 1543 C C . ARG B 1 74 ? -8.289 21.406 -0.837 1 92.31 74 ARG B C 1
ATOM 1545 O O . ARG B 1 74 ? -8.289 20.203 -0.586 1 92.31 74 ARG B O 1
ATOM 1552 N N . ALA B 1 75 ? -8.141 21.953 -2.002 1 91 75 ALA B N 1
ATOM 1553 C CA . ALA B 1 75 ? -7.914 21.109 -3.17 1 91 75 ALA B CA 1
ATOM 1554 C C . ALA B 1 75 ? -6.484 20.578 -3.199 1 91 75 ALA B C 1
ATOM 1556 O O . ALA B 1 75 ? -5.547 21.281 -2.812 1 91 75 ALA B O 1
ATOM 1557 N N . VAL B 1 76 ? -6.395 19.344 -3.602 1 86.38 76 VAL B N 1
ATOM 1558 C CA . VAL B 1 76 ? -5.074 18.75 -3.807 1 86.38 76 VAL B CA 1
ATOM 1559 C C . VAL B 1 76 ? -4.465 19.297 -5.098 1 86.38 76 VAL B C 1
ATOM 1561 O O . VAL B 1 76 ? -5.059 19.172 -6.172 1 86.38 76 VAL B O 1
ATOM 1564 N N . THR B 1 77 ? -3.365 19.922 -5.016 1 83.12 77 THR B N 1
ATOM 1565 C CA . THR B 1 77 ? -2.746 20.547 -6.18 1 83.12 77 THR B CA 1
ATOM 1566 C C . THR B 1 77 ? -1.422 19.875 -6.516 1 83.12 77 THR B C 1
ATOM 1568 O O . THR B 1 77 ? -0.819 20.156 -7.555 1 83.12 77 THR B O 1
ATOM 1571 N N . PHE B 1 78 ? -0.94 19.188 -5.66 1 80.38 78 PHE B N 1
ATOM 1572 C CA . PHE B 1 78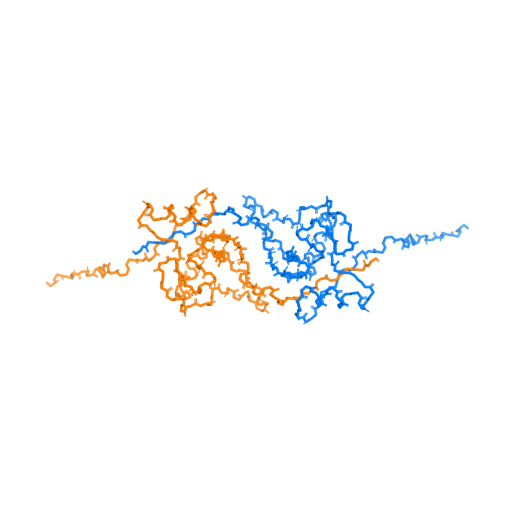 ? 0.282 18.406 -5.832 1 80.38 78 PHE B CA 1
ATOM 1573 C C . PHE B 1 78 ? 0.006 16.922 -5.668 1 80.38 78 PHE B C 1
ATOM 1575 O O . PHE B 1 78 ? -0.558 16.5 -4.66 1 80.38 78 PHE B O 1
ATOM 1582 N N . THR B 1 79 ? 0.324 16.047 -6.602 1 69.62 79 THR B N 1
ATOM 1583 C CA . THR B 1 79 ? -0.023 14.625 -6.535 1 69.62 79 THR B CA 1
ATOM 1584 C C . THR B 1 79 ? 1.212 13.75 -6.746 1 69.62 79 THR B C 1
ATOM 1586 O O . THR B 1 79 ? 1.109 12.523 -6.809 1 69.62 79 THR B O 1
ATOM 1589 N N . ALA B 1 80 ? 2.293 14.547 -6.906 1 61.88 80 ALA B N 1
ATOM 1590 C CA . ALA B 1 80 ? 3.508 13.781 -7.164 1 61.88 80 ALA B CA 1
ATOM 1591 C C . ALA B 1 80 ? 4.07 13.188 -5.875 1 61.88 80 ALA B C 1
ATOM 1593 O O . ALA B 1 80 ? 5.215 13.469 -5.504 1 61.88 80 ALA B O 1
ATOM 1594 N N . TRP B 1 81 ? 3.182 12.766 -4.992 1 58.41 81 TRP B N 1
ATOM 1595 C CA . TRP B 1 81 ? 3.658 12.156 -3.754 1 58.41 81 TRP B CA 1
ATOM 1596 C C . TRP B 1 81 ? 4.469 10.898 -4.043 1 58.41 81 TRP B C 1
ATOM 1598 O O . TRP B 1 81 ? 5.07 10.32 -3.137 1 58.41 81 TRP B O 1
ATOM 1608 N N . TYR B 1 82 ? 4.574 10.57 -5.402 1 46.75 82 TYR B N 1
ATOM 1609 C CA . TYR B 1 82 ? 5.16 9.32 -5.867 1 46.75 82 TYR B CA 1
ATOM 1610 C C . TYR B 1 82 ? 6.68 9.414 -5.922 1 46.75 82 TYR B C 1
ATOM 1612 O O . TYR B 1 82 ? 7.23 10.438 -6.344 1 46.75 82 TYR B O 1
ATOM 1620 N N . HIS B 1 83 ? 7.258 9.023 -4.781 1 43.22 83 HIS B N 1
ATOM 1621 C CA . HIS B 1 83 ? 8.688 8.953 -5.047 1 43.22 83 HIS B CA 1
ATOM 1622 C C . HIS B 1 83 ? 9.008 7.879 -6.078 1 43.22 83 HIS B C 1
ATOM 1624 O O . HIS B 1 83 ? 8.477 6.77 -6.008 1 43.22 83 HIS B O 1
ATOM 1630 N N . GLU B 1 84 ? 9.352 8.484 -7.266 1 39.84 84 GLU B N 1
ATOM 1631 C CA . GLU B 1 84 ? 9.891 7.602 -8.297 1 39.84 84 GLU B CA 1
ATOM 1632 C C . GLU B 1 84 ? 11.055 6.773 -7.762 1 39.84 84 GLU B C 1
ATOM 1634 O O . GLU B 1 84 ? 11.945 7.305 -7.098 1 39.84 84 GLU B O 1
ATOM 1639 N N . LEU B 1 85 ? 10.789 5.652 -7.238 1 33.81 85 LEU B N 1
ATOM 1640 C CA . LEU B 1 85 ? 12.047 4.926 -7.109 1 33.81 85 LEU B CA 1
ATOM 1641 C C . LEU B 1 85 ? 12.836 4.969 -8.414 1 33.81 85 LEU B C 1
ATOM 1643 O O . LEU B 1 85 ? 12.242 5.062 -9.5 1 33.81 85 LEU B O 1
ATOM 1647 N N . SER B 1 86 ? 13.867 5.363 -8.258 1 33.81 86 SER B N 1
ATOM 1648 C CA . SER B 1 86 ? 14.82 5.375 -9.367 1 33.81 86 SER B CA 1
ATOM 1649 C C . SER B 1 86 ? 14.625 4.164 -10.273 1 33.81 86 SER B C 1
ATOM 1651 O O . SER B 1 86 ? 14.758 3.021 -9.828 1 33.81 86 SER B O 1
ATOM 1653 N N . GLY B 1 87 ? 14.258 4.355 -11.672 1 38 87 GLY B N 1
ATOM 1654 C CA . GLY B 1 87 ? 14.133 3.434 -12.789 1 38 87 GLY B CA 1
ATOM 1655 C C . GLY B 1 87 ? 12.828 2.654 -12.773 1 38 87 GLY B C 1
ATOM 1656 O O . GLY B 1 87 ? 12.477 1.999 -13.758 1 38 87 GLY B O 1
ATOM 1657 N N . ARG B 1 88 ? 12.414 1.984 -11.664 1 34.91 88 ARG B N 1
ATOM 1658 C CA . ARG B 1 88 ? 11.117 1.31 -11.633 1 34.91 88 ARG B CA 1
ATOM 1659 C C . ARG B 1 88 ? 10.086 2.145 -10.891 1 34.91 88 ARG B C 1
ATOM 1661 O O . ARG B 1 88 ? 10.422 2.883 -9.961 1 34.91 88 ARG B O 1
ATOM 1668 N N . LYS B 1 89 ? 9.062 2.717 -11.375 1 38.53 89 LYS B N 1
ATOM 1669 C CA . LYS B 1 89 ? 7.977 3.561 -10.891 1 38.53 89 LYS B CA 1
ATOM 1670 C C . LYS B 1 89 ? 7.359 2.979 -9.617 1 38.53 89 LYS B C 1
ATOM 1672 O O . LYS B 1 89 ? 6.238 2.469 -9.648 1 38.53 89 LYS B O 1
ATOM 1677 N N . THR B 1 90 ? 8.031 2.031 -8.992 1 39.41 90 THR B N 1
ATOM 1678 C CA . THR B 1 90 ? 7.367 1.517 -7.801 1 39.41 90 THR B CA 1
ATOM 1679 C C . THR B 1 90 ? 7.219 2.611 -6.75 1 39.41 90 THR B C 1
ATOM 1681 O O . THR B 1 90 ? 8.156 3.369 -6.5 1 39.41 90 THR B O 1
ATOM 1684 N N . TYR B 1 91 ? 6.152 3.256 -6.816 1 39.31 91 TYR B N 1
ATOM 1685 C CA . TYR B 1 91 ? 5.77 4.391 -5.984 1 39.31 91 TYR B CA 1
ATOM 1686 C C . TYR B 1 91 ? 5.566 3.961 -4.535 1 39.31 91 TYR B C 1
ATOM 1688 O O . TYR B 1 91 ? 4.812 3.025 -4.262 1 39.31 91 TYR B O 1
ATOM 1696 N N . HIS B 1 92 ? 6.836 3.793 -3.844 1 46.53 92 HIS B N 1
ATOM 1697 C CA . HIS B 1 92 ? 6.59 3.541 -2.428 1 46.53 92 HIS B CA 1
ATOM 1698 C C . HIS B 1 92 ? 6.176 4.816 -1.705 1 46.53 92 HIS B C 1
ATOM 1700 O O . HIS B 1 92 ? 6.91 5.809 -1.71 1 46.53 92 HIS B O 1
ATOM 1706 N N . GLU B 1 93 ? 5.031 5.363 -1.853 1 51.53 93 GLU B N 1
ATOM 1707 C CA . GLU B 1 93 ? 4.77 6.477 -0.943 1 51.53 93 GLU B CA 1
ATOM 1708 C C . GLU B 1 93 ? 4.207 5.977 0.387 1 51.53 93 GLU B C 1
ATOM 1710 O O . GLU B 1 93 ? 3.271 5.176 0.411 1 51.53 93 GLU B O 1
ATOM 1715 N N . PRO B 1 94 ? 5.027 6.277 1.537 1 57.88 94 PRO B N 1
ATOM 1716 C CA . PRO B 1 94 ? 4.652 5.809 2.873 1 57.88 94 PRO B CA 1
ATOM 1717 C C . PRO B 1 94 ? 3.354 6.434 3.375 1 57.88 94 PRO B C 1
ATOM 1719 O O . PRO B 1 94 ? 3.08 6.414 4.578 1 57.88 94 PRO B O 1
ATOM 1722 N N . PHE B 1 95 ? 2.631 7.055 2.371 1 71.62 95 PHE B N 1
ATOM 1723 C CA . PHE B 1 95 ? 1.467 7.746 2.914 1 71.62 95 PHE B CA 1
ATOM 1724 C C . PHE B 1 95 ? 0.192 6.957 2.633 1 71.62 95 PHE B C 1
ATOM 1726 O O . PHE B 1 95 ? 0.033 6.391 1.55 1 71.62 95 PHE B O 1
ATOM 1733 N N . CYS B 1 96 ? -0.523 7.004 3.67 1 75.38 96 CYS B N 1
ATOM 1734 C CA . CYS B 1 96 ? -1.852 6.41 3.582 1 75.38 96 CYS B CA 1
ATOM 1735 C C . CYS B 1 96 ? -2.934 7.48 3.664 1 75.38 96 CYS B C 1
ATOM 1737 O O . CYS B 1 96 ? -2.809 8.438 4.43 1 75.38 96 CYS B O 1
ATOM 1739 N N . ALA B 1 97 ? -3.941 7.277 2.783 1 77.88 97 ALA B N 1
ATOM 1740 C CA . ALA B 1 97 ? -5.051 8.227 2.729 1 77.88 97 ALA B CA 1
ATOM 1741 C C . ALA B 1 97 ? -6.379 7.531 3.029 1 77.88 97 ALA B C 1
ATOM 1743 O O . ALA B 1 97 ? -6.5 6.312 2.873 1 77.88 97 ALA B O 1
ATOM 1744 N N . ALA B 1 98 ? -7.324 8.281 3.527 1 74.5 98 ALA B N 1
ATOM 1745 C CA . ALA B 1 98 ? -8.672 7.75 3.707 1 74.5 98 ALA B CA 1
ATOM 1746 C C . ALA B 1 98 ? -9.406 7.648 2.371 1 74.5 98 ALA B C 1
ATOM 1748 O O . ALA B 1 98 ? -9.273 8.523 1.514 1 74.5 98 ALA B O 1
ATOM 1749 N N . GLU B 1 99 ? -10.023 6.469 2.09 1 70.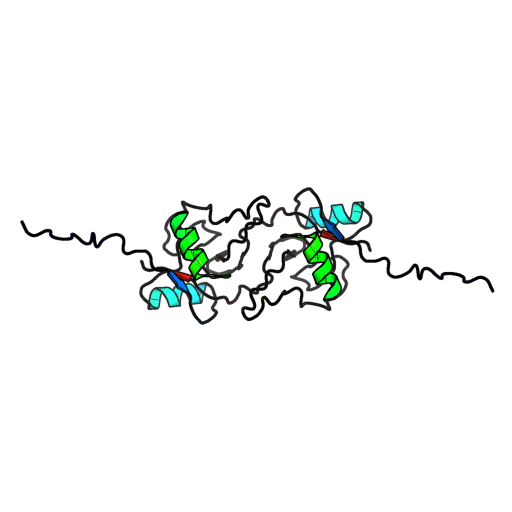31 99 GLU B N 1
ATOM 1750 C CA . GLU B 1 99 ? -10.922 6.414 0.938 1 70.31 99 GLU B CA 1
ATOM 1751 C C . GLU B 1 99 ? -12.062 7.418 1.076 1 70.31 99 GLU B C 1
ATOM 1753 O O . GLU B 1 99 ? -12.312 8.211 0.166 1 70.31 99 GLU B O 1
ATOM 1758 N N . ASN B 1 100 ? -12.789 7.223 2.084 1 61.53 100 ASN B N 1
ATOM 1759 C CA . ASN B 1 100 ? -13.805 8.164 2.541 1 61.53 100 ASN B CA 1
ATOM 1760 C C . ASN B 1 100 ? -13.812 8.289 4.062 1 61.53 100 ASN B C 1
ATOM 1762 O O . ASN B 1 100 ? -13.109 7.547 4.75 1 61.53 100 ASN B O 1
ATOM 1766 N N . VAL B 1 101 ? -14.289 9.352 4.527 1 54.5 101 VAL B N 1
ATOM 1767 C CA . VAL B 1 101 ? -14.305 9.648 5.957 1 54.5 101 VAL B CA 1
ATOM 1768 C C . VAL B 1 101 ? -14.836 8.438 6.73 1 54.5 101 VAL B C 1
ATOM 1770 O O . VAL B 1 101 ? -14.531 8.273 7.914 1 54.5 101 VAL B O 1
ATOM 1773 N N . ASN B 1 102 ? -15.531 7.57 6.059 1 47.44 102 ASN B N 1
ATOM 1774 C CA . ASN B 1 102 ? -16.141 6.43 6.73 1 47.44 102 ASN B CA 1
ATOM 1775 C C . ASN B 1 102 ? -15.383 5.137 6.438 1 47.44 102 ASN B C 1
ATOM 1777 O O . ASN B 1 102 ? -15.562 4.137 7.129 1 47.44 102 ASN B O 1
ATOM 1781 N N . ASN B 1 103 ? -14.727 5.191 5.391 1 46.31 103 ASN B N 1
ATOM 1782 C CA . ASN B 1 103 ? -14 4.012 4.938 1 46.31 103 ASN B CA 1
ATOM 1783 C C . ASN B 1 103 ? -12.523 4.32 4.711 1 46.31 103 ASN B C 1
ATOM 1785 O O . ASN B 1 103 ? -12.18 5.301 4.051 1 46.31 103 ASN B O 1
ATOM 1789 N N . VAL B 1 104 ? -11.719 3.814 5.621 1 44.88 104 VAL B N 1
ATOM 1790 C CA . VAL B 1 104 ? -10.281 4.066 5.59 1 44.88 104 VAL B CA 1
ATOM 1791 C C . VAL B 1 104 ? -9.586 2.957 4.809 1 44.88 104 VAL B C 1
ATOM 1793 O O . VAL B 1 104 ? -9.883 1.775 4.988 1 44.88 104 VAL B O 1
ATOM 1796 N N . LEU B 1 105 ? -9.359 3.006 3.613 1 45.88 105 LEU B N 1
ATOM 1797 C CA . LEU B 1 105 ? -8.5 2.062 2.902 1 45.88 105 LEU B CA 1
ATOM 1798 C C . LEU B 1 105 ? -7.066 2.572 2.838 1 45.88 105 LEU B C 1
ATOM 1800 O O . LEU B 1 105 ? -6.832 3.744 2.537 1 45.88 105 LEU B O 1
ATOM 1804 N N . CYS B 1 106 ? -6.32 2.191 3.916 1 45.12 106 CYS B N 1
ATOM 1805 C CA . CYS B 1 106 ? -4.918 2.568 3.816 1 45.12 106 CYS B CA 1
ATOM 1806 C C . CYS B 1 106 ? -4.355 2.219 2.443 1 45.12 106 CYS B C 1
ATOM 1808 O O . CYS B 1 106 ? -4.363 1.055 2.041 1 45.12 106 CYS B O 1
ATOM 1810 N N . ASN B 1 107 ? -5.008 2.758 1.498 1 44.44 107 ASN B N 1
ATOM 1811 C CA . ASN B 1 107 ? -4.355 2.541 0.212 1 44.44 107 ASN B CA 1
ATOM 1812 C C . ASN B 1 107 ? -2.883 2.938 0.259 1 44.44 107 ASN B C 1
ATOM 1814 O O . ASN B 1 107 ? -2.557 4.121 0.358 1 44.44 107 ASN B O 1
ATOM 1818 N N . SER B 1 108 ? -2.221 2.357 1.255 1 43.81 108 SER B N 1
ATOM 1819 C CA . SER B 1 108 ? -0.833 2.805 1.173 1 43.81 108 SER B CA 1
ATOM 1820 C C . SER B 1 108 ? -0.476 3.238 -0.244 1 43.81 108 SER B C 1
ATOM 1822 O O . SER B 1 108 ? 0.163 4.273 -0.44 1 43.81 108 SER B O 1
ATOM 1824 N N . HIS B 1 109 ? -0.132 2.123 -1.048 1 42.31 109 HIS B N 1
ATOM 1825 C CA . HIS B 1 109 ? 0.431 2.467 -2.35 1 42.31 109 HIS B CA 1
ATOM 1826 C C . HIS B 1 109 ? -0.632 3.055 -3.271 1 42.31 109 HIS B C 1
ATOM 1828 O O . HIS B 1 109 ? -1.661 2.422 -3.521 1 42.31 109 HIS B O 1
ATOM 1834 N N . TRP B 1 110 ? -0.878 4.457 -2.941 1 42.16 110 TRP B N 1
ATOM 1835 C CA . TRP B 1 110 ? -1.654 5.117 -3.988 1 42.16 110 TRP B CA 1
ATOM 1836 C C . TRP B 1 110 ? -1.404 4.461 -5.344 1 42.16 110 TRP B C 1
ATOM 1838 O O . TRP B 1 110 ? -0.913 5.105 -6.27 1 42.16 110 TRP B O 1
ATOM 1848 N N . THR B 1 111 ? -0.625 3.447 -5.246 1 42.03 111 THR B N 1
ATOM 1849 C CA . THR B 1 111 ? -0.483 2.887 -6.582 1 42.03 111 THR B CA 1
ATOM 1850 C C . THR B 1 111 ? -1.828 2.389 -7.105 1 42.03 111 THR B C 1
ATOM 1852 O O . THR B 1 111 ? -2.594 1.765 -6.371 1 42.03 111 THR B O 1
ATOM 1855 N N . ASP B 1 112 ? -2.338 3.252 -7.895 1 44.19 112 ASP B N 1
ATOM 1856 C CA . ASP B 1 112 ? -3.453 2.719 -8.672 1 44.19 112 ASP B CA 1
ATOM 1857 C C . ASP B 1 112 ? -3.24 1.24 -8.992 1 44.19 112 ASP B C 1
ATOM 1859 O O . ASP B 1 112 ? -2.434 0.898 -9.859 1 44.19 112 ASP B O 1
ATOM 1863 N N . CYS B 1 113 ? -3.555 0.481 -8.039 1 48.31 113 CYS B N 1
ATOM 1864 C CA . CYS B 1 113 ? -3.359 -0.948 -8.25 1 48.31 113 CYS B CA 1
ATOM 1865 C C . CYS B 1 113 ? -4.375 -1.492 -9.25 1 48.31 113 CYS B C 1
ATOM 1867 O O . CYS B 1 113 ? -4.551 -2.705 -9.367 1 48.31 113 CYS B O 1
ATOM 1869 N N . SER B 1 114 ? -5.074 -0.487 -9.844 1 56.25 114 SER B N 1
ATOM 1870 C CA . SER B 1 114 ? -6.062 -1.065 -10.75 1 56.25 114 SER B CA 1
ATOM 1871 C C . SER B 1 114 ? -5.391 -1.915 -11.828 1 56.25 114 SER B C 1
ATOM 1873 O O . SER B 1 114 ? -5.992 -2.861 -12.344 1 56.25 114 SER B O 1
ATOM 1875 N N . LYS B 1 115 ? -4.207 -1.451 -12.141 1 63.78 115 LYS B N 1
ATOM 1876 C CA . LYS B 1 115 ? -3.432 -2.236 -13.102 1 63.78 115 LYS B CA 1
ATOM 1877 C C . LYS B 1 115 ? -1.966 -2.322 -12.688 1 63.78 115 LYS B C 1
ATOM 1879 O O . LYS B 1 115 ? -1.301 -1.297 -12.523 1 63.78 115 LYS B O 1
ATOM 1884 N N . ILE B 1 116 ? -1.503 -3.418 -12.336 1 73.56 116 ILE B N 1
ATOM 1885 C CA . ILE B 1 116 ? -0.108 -3.652 -11.977 1 73.56 116 ILE B CA 1
ATOM 1886 C C . ILE B 1 116 ? 0.373 -4.961 -12.602 1 73.56 116 ILE B C 1
ATOM 1888 O O . ILE B 1 116 ? -0.399 -5.664 -13.258 1 73.56 116 ILE B O 1
ATOM 1892 N N . LEU B 1 117 ? 1.729 -5.148 -12.484 1 80.81 117 LEU B N 1
ATOM 1893 C CA . LEU B 1 117 ? 2.271 -6.406 -12.984 1 80.81 117 LEU B CA 1
ATOM 1894 C C . LEU B 1 117 ? 1.733 -7.586 -12.18 1 80.81 117 LEU B C 1
ATOM 1896 O O . LEU B 1 117 ? 1.131 -7.395 -11.117 1 80.81 117 LEU B O 1
ATOM 1900 N N . THR B 1 118 ? 1.915 -8.727 -12.766 1 88.19 118 THR B N 1
ATOM 1901 C CA . THR B 1 118 ? 1.315 -9.93 -12.195 1 88.19 118 THR B CA 1
ATOM 1902 C C . THR B 1 118 ? 2.371 -11.008 -11.977 1 88.19 118 THR B C 1
ATOM 1904 O O . THR B 1 118 ? 3.229 -11.227 -12.836 1 88.19 118 THR B O 1
ATOM 1907 N N . LEU B 1 119 ? 2.303 -11.578 -10.812 1 91.44 119 LEU B N 1
ATOM 1908 C CA . LEU B 1 119 ? 3.137 -12.742 -10.539 1 91.44 119 LEU B CA 1
ATOM 1909 C C . LEU B 1 119 ? 2.354 -14.031 -10.758 1 91.44 119 LEU B C 1
ATOM 1911 O O . LEU B 1 119 ? 1.363 -14.289 -10.062 1 91.44 119 LEU B O 1
ATOM 1915 N N . CYS B 1 120 ? 2.789 -14.773 -11.75 1 95.25 120 CYS B N 1
ATOM 1916 C CA . CYS B 1 120 ? 2.23 -16.094 -12 1 95.25 120 CYS B CA 1
ATOM 1917 C C . CYS B 1 120 ? 3.105 -17.188 -11.383 1 95.25 120 CYS B C 1
ATOM 1919 O O . CYS B 1 120 ? 4.305 -16.984 -11.18 1 95.25 120 CYS B O 1
ATOM 1921 N N . LYS B 1 121 ? 2.492 -18.297 -10.961 1 93.62 121 LYS B N 1
ATOM 1922 C CA . LYS B 1 121 ? 3.211 -19.453 -10.453 1 93.62 121 LYS B CA 1
ATOM 1923 C C . LYS B 1 121 ? 2.779 -20.719 -11.18 1 93.62 121 LYS B C 1
ATOM 1925 O O . LYS B 1 121 ? 1.593 -20.922 -11.453 1 93.62 121 LYS B O 1
ATOM 1930 N N . SER B 1 122 ? 3.834 -21.578 -11.492 1 88.38 122 SER B N 1
ATOM 1931 C CA . SER B 1 122 ? 3.541 -22.859 -12.102 1 88.38 122 SER B CA 1
ATOM 1932 C C . SER B 1 122 ? 2.719 -23.75 -11.164 1 88.38 122 SER B C 1
ATOM 1934 O O . SER B 1 122 ? 2.926 -23.734 -9.953 1 88.38 122 SER B O 1
ATOM 1936 N N . VAL B 1 123 ? 1.736 -24.297 -11.609 1 70.62 123 VAL B N 1
ATOM 1937 C CA . VAL B 1 123 ? 0.848 -25.172 -10.852 1 70.62 123 VAL B CA 1
ATOM 1938 C C . VAL B 1 123 ? 1.554 -26.5 -10.562 1 70.62 123 VAL B C 1
ATOM 1940 O O . VAL B 1 123 ? 2.336 -26.984 -11.375 1 70.62 123 VAL B O 1
#

Foldseek 3Di:
DPPPPPPVPPPPPPDDDDDPDDDALLVVQVVQVVVVHGFDDQADPVSLVNNCVRLVAADEGQAAQCVCAGVVGHHRNDDVNFDCPPPHSQRQRRYAYQPHSVGGDRPRRPPPVVDDDDDDDDD/DPPPPPPVPPPPPPDDDDDPDDDALLVVQVVQVVVVHGFDDQADPVSLVNNCVRLVAADEGQAAQCVCAGVVGHHRNDDVNFDCPPPHSQRQNRYAYQPHSVGGDRPRRVPPVVDDDDDDDDD

Secondary structure (DSSP, 8-state):
---------SS----EEE-SS-B-HHHHHHHHHHTTEEEPP--SHHHHHHHHHHH-S-EEEEEETTTTEETTSPBP---TT----SSS------EEEESBTTB---B-S---TTSBEEEEEE-/---------SS----EEE-SS-B-HHHHHHHHHHTTEEEPP--SHHHHHHHHHHH-S-EEEEEETTTTEETTSPBP---------SSS------EEEESBTTB---B-S---TTSBEEEEEE-

Sequence (246 aa):
CGIYLIVSFDVLPKVYNLTSVEMSWDDALTYCRTQHKDLALIESAEENAAASDVAGNYAWIGLIRSTGKWSDNRAVTFTAWYHELSGRKTYHEPFCAAENVNNVLCNSHWTDCSKILTLCKSVCGIYLIVSFDVLPKVYNLTSVEMSWDDALTYCRTQHKDLALIESAEENAAASDVAGNYAWIGLIRSTGKWSDNRAVTFTAWYHELSGRKTYHEPFCAAENVNNVLCNSHWTDCSKILTLCKSV

pLDDT: mean 70.24, std 20.93, range [28.84, 95.94]

Organism: NCBI:txid47308

InterPro domains:
  IPR001304 C-type lectin-like [PF00059] (22-99)
  IPR001304 C-type lectin-like [PS50041] (16-112)
  IPR001304 C-type lectin-like [SM00034] (1-114)
  IPR016186 C-type lectin-like/link domain superfamily [G3DSA:3.10.100.10] (11-121)
  IPR016187 C-type lectin fold [SSF56436] (14-113)

Radius of gyration: 21.84 Å; Cα contacts (8 Å, |Δi|>4): 529; chains: 2; bounding box: 41×103×40 Å

Solvent-accessible surface area (backbone atoms only — not comparable to full-atom values): 13466 Å² total; per-residue (Å²): 134,78,82,73,77,76,72,82,73,75,83,57,75,75,46,71,44,64,51,94,55,63,34,33,64,65,56,38,44,52,53,23,40,75,71,68,27,31,39,30,75,55,70,40,70,68,45,39,54,54,46,48,64,66,46,72,35,62,17,36,37,18,42,26,59,71,78,52,24,33,74,84,65,45,75,64,84,38,76,74,62,48,41,62,38,84,96,48,74,54,36,68,29,44,45,17,31,27,37,37,97,88,40,67,42,30,34,27,30,76,48,66,41,63,46,33,29,31,28,26,22,53,116,134,77,82,73,78,74,71,81,72,75,79,58,75,76,45,72,43,62,51,96,56,63,34,33,66,65,55,38,44,54,51,25,41,76,70,68,27,31,39,29,76,56,69,42,68,68,46,38,54,55,45,48,64,64,48,74,38,62,18,36,35,18,41,26,60,71,78,53,24,32,74,85,65,45,75,65,86,38,79,73,62,50,40,65,39,85,94,48,76,50,42,66,29,46,45,18,32,26,39,37,97,86,40,67,42,30,34,26,32,77,46,67,40,62,46,31,28,31,29,25,21,52,116

Nearest PDB structures (foldseek):
  1bch-assembly1_3  TM=8.300E-01  e=1.688E-02  Rattus norvegicus
  1bv4-assembly1_B  TM=8.996E-01  e=5.241E-02  Rattus norvegicus
  1msb-assembly1_B  TM=8.168E-01  e=5.241E-02  Rattus rattus
  1kwz-assembly1_C  TM=8.203E-01  e=5.241E-02  Rattus norvegicus
  1afa-assembly1_3  TM=7.688E-01  e=4.903E-02  Rattus norvegicus